Protein AF-A0A924SUG1-F1 (afdb_monomer_lite)

pLDDT: mean 84.37, std 18.01, range [43.69, 98.38]

Secondary structure (DSSP, 8-state):
-----------------------------------EEEEEEETTEEEEEEESS-HHHHHHHHHTSGGGS-TT--HHHHHHHHHHHHH--S--HHHHHHHHHHHHHHHHHHHHHHHHHHHHHHT-HHHHHHHHGGGS-GGGHHHHHHHHHHHHHH-SSTT-HHHHHHHHHHHHTTSS--HHHHHHHHHHHTT-EEEEPP---------------

Foldseek 3Di:
DDDDDDDDDDDDDDDDDDDDDDDDPDPPPPPPLPKDWDWDQAPNFTKIKIFSDDPVQSVLLRCLGQVVQDDDDDLVVLVVSLVSLVPRDDYDPLSVVLSVLVNLVSVLVSQQRVQLVVCVVVVHVVSNLVSNQVQFDPVCSVVLSVVLVVLSVPDPDRSPPVNSVVNVVSSQVGGRDDSNVSSVVSCVVRRMDMDGDDCPPPPPPPDDPDDDD

Structure (mmCIF, N/CA/C/O backbone):
data_AF-A0A924SUG1-F1
#
_entry.id   AF-A0A924SUG1-F1
#
loop_
_atom_site.group_PDB
_atom_site.id
_atom_site.type_symbol
_atom_site.label_atom_id
_atom_site.label_alt_id
_atom_site.label_comp_id
_atom_site.label_asym_id
_atom_site.label_entity_id
_atom_site.label_seq_id
_atom_site.pdbx_PDB_ins_code
_atom_site.Cartn_x
_atom_site.Cartn_y
_atom_site.Cartn_z
_atom_site.occupancy
_atom_site.B_iso_or_equiv
_atom_site.auth_seq_id
_atom_site.auth_comp_id
_atom_site.auth_asym_id
_atom_site.auth_atom_id
_atom_site.pdbx_PDB_model_num
ATOM 1 N N . MET A 1 1 ? 26.530 40.084 -12.092 1.00 46.44 1 MET A N 1
ATOM 2 C CA . MET A 1 1 ? 25.590 41.018 -11.437 1.00 46.44 1 MET A CA 1
ATOM 3 C C . MET A 1 1 ? 25.427 40.585 -9.984 1.00 46.44 1 MET A C 1
ATOM 5 O O . MET A 1 1 ? 25.034 39.444 -9.777 1.00 46.44 1 MET A O 1
ATOM 9 N N . PRO A 1 2 ? 25.837 41.412 -9.006 1.00 44.41 2 PRO A N 1
ATOM 10 C CA . PRO A 1 2 ? 25.721 41.139 -7.569 1.00 44.41 2 PRO A CA 1
ATOM 11 C C . PRO A 1 2 ? 24.396 41.781 -7.030 1.00 44.41 2 PRO A C 1
ATOM 13 O O . PRO A 1 2 ? 23.555 42.135 -7.857 1.00 44.41 2 PRO A O 1
ATOM 16 N N . PRO A 1 3 ? 24.109 41.878 -5.710 1.00 65.25 3 PRO A N 1
ATOM 17 C CA . PRO A 1 3 ? 22.958 41.203 -5.095 1.00 65.25 3 PRO A CA 1
ATOM 18 C C . PRO A 1 3 ? 21.950 42.164 -4.412 1.00 65.25 3 PRO A C 1
ATOM 20 O O . PRO A 1 3 ? 22.276 43.299 -4.071 1.00 65.25 3 PRO A O 1
ATOM 23 N N . LEU A 1 4 ? 20.741 41.686 -4.111 1.00 51.41 4 LEU A N 1
ATOM 24 C CA . LEU A 1 4 ? 19.799 42.320 -3.168 1.00 51.41 4 LEU A CA 1
ATOM 25 C C . LEU A 1 4 ? 19.500 41.261 -2.091 1.00 51.41 4 LEU A C 1
ATOM 27 O O . LEU A 1 4 ? 19.016 40.191 -2.436 1.00 51.41 4 LEU A O 1
ATOM 31 N N . LYS A 1 5 ? 20.032 41.313 -0.861 1.00 51.31 5 LYS A N 1
ATOM 32 C CA . LYS A 1 5 ? 19.810 42.231 0.279 1.00 51.31 5 LYS A CA 1
ATOM 33 C C . LYS A 1 5 ? 18.345 42.363 0.717 1.00 51.31 5 LYS A C 1
ATOM 35 O O . LYS A 1 5 ? 17.519 42.814 -0.067 1.00 51.31 5 LYS A O 1
ATOM 40 N N . ASN A 1 6 ? 18.162 42.159 2.032 1.00 43.69 6 ASN A N 1
ATOM 41 C CA . ASN A 1 6 ? 17.104 42.682 2.914 1.00 43.69 6 ASN A CA 1
ATOM 42 C C . ASN A 1 6 ? 15.779 41.882 2.927 1.00 43.69 6 ASN A C 1
ATOM 44 O O . ASN A 1 6 ? 15.385 41.343 1.910 1.00 43.69 6 ASN A O 1
ATOM 48 N N . LEU A 1 7 ? 15.031 41.738 4.028 1.00 47.53 7 LEU A N 1
ATOM 49 C CA . LEU A 1 7 ? 15.028 42.443 5.310 1.00 47.53 7 LEU A CA 1
ATOM 50 C C . LEU A 1 7 ? 14.338 41.574 6.388 1.00 47.53 7 LEU A C 1
ATOM 52 O O . LEU A 1 7 ? 13.390 40.847 6.113 1.00 47.53 7 LEU A O 1
ATOM 56 N N . SER A 1 8 ? 14.823 41.725 7.616 1.00 50.62 8 SER A N 1
ATOM 57 C CA . SER A 1 8 ? 14.229 41.340 8.899 1.00 50.62 8 SER A CA 1
ATOM 58 C C . SER A 1 8 ? 12.810 41.892 9.105 1.00 50.62 8 SER A C 1
ATOM 60 O O . SER A 1 8 ? 12.615 43.070 8.819 1.00 50.62 8 SER A O 1
ATOM 62 N N . VAL A 1 9 ? 11.892 41.119 9.708 1.00 57.19 9 VAL A N 1
ATOM 63 C CA . VAL A 1 9 ? 10.899 41.645 10.671 1.00 57.19 9 VAL A CA 1
ATOM 64 C C . VAL A 1 9 ? 10.608 40.590 11.744 1.00 57.19 9 VAL A C 1
ATOM 66 O O . VAL A 1 9 ? 9.993 39.555 11.501 1.00 57.19 9 VAL A O 1
ATOM 69 N N . ILE A 1 10 ? 11.067 40.911 12.948 1.00 53.97 10 ILE A N 1
ATOM 70 C CA . ILE A 1 10 ? 10.656 40.363 14.239 1.00 53.97 10 ILE A CA 1
ATOM 71 C C . ILE A 1 10 ? 9.277 40.950 14.561 1.00 53.97 10 ILE A C 1
ATOM 73 O O . ILE A 1 10 ? 9.127 42.170 14.515 1.00 53.97 10 ILE A O 1
ATOM 77 N N . LEU A 1 11 ? 8.299 40.128 14.950 1.00 59.84 11 LEU A N 1
ATOM 78 C CA . LEU A 1 11 ? 7.099 40.630 15.621 1.00 59.84 11 LEU A CA 1
ATOM 79 C C . LEU A 1 11 ? 6.802 39.807 16.877 1.00 59.84 11 LEU A C 1
ATOM 81 O O . LEU A 1 11 ? 6.260 38.706 16.826 1.00 59.84 11 LEU A O 1
ATOM 85 N N . CYS A 1 12 ? 7.203 40.387 18.009 1.00 48.28 12 CYS A N 1
ATOM 86 C CA . CYS A 1 12 ? 6.705 40.081 19.342 1.00 48.28 12 CYS A CA 1
ATOM 87 C C . CYS A 1 12 ? 5.195 40.322 19.407 1.00 48.28 12 CYS A C 1
ATOM 89 O O . CYS A 1 12 ? 4.721 41.389 19.014 1.00 48.28 12 CYS A O 1
ATOM 91 N N . THR A 1 13 ? 4.447 39.421 20.039 1.00 62.09 13 THR A N 1
ATOM 92 C CA . THR A 1 13 ? 3.209 39.825 20.716 1.00 62.09 13 THR A CA 1
ATOM 93 C C . THR A 1 13 ? 3.077 39.066 22.030 1.00 62.09 13 THR A C 1
ATOM 95 O O . THR A 1 13 ? 2.978 37.843 22.072 1.00 62.09 13 THR A O 1
ATOM 98 N N . LEU A 1 14 ? 3.188 39.850 23.102 1.00 50.19 14 LEU A N 1
ATOM 99 C CA . LEU A 1 14 ? 3.092 39.492 24.509 1.00 50.19 14 LEU A CA 1
ATOM 100 C C . LEU A 1 14 ? 1.626 39.431 24.964 1.00 50.19 14 LEU A C 1
ATOM 102 O O . LEU A 1 14 ? 0.800 40.212 24.507 1.00 50.19 14 LEU A O 1
ATOM 106 N N . LEU A 1 15 ? 1.408 38.557 25.949 1.00 49.28 15 LEU A N 1
ATOM 107 C CA . LEU A 1 15 ? 0.508 38.648 27.106 1.00 49.28 15 LEU A CA 1
ATOM 108 C C . LEU A 1 15 ? -0.963 39.068 26.923 1.00 49.28 15 LEU A C 1
ATOM 110 O O . LEU A 1 15 ? -1.295 40.230 26.715 1.00 49.28 15 LEU A O 1
ATOM 114 N N . GLY A 1 16 ? -1.833 38.135 27.315 1.00 44.03 16 GLY A N 1
ATOM 115 C CA . GLY A 1 16 ? -3.119 38.423 27.944 1.00 44.03 16 GLY A CA 1
ATOM 116 C C . GLY A 1 16 ? -3.453 37.346 28.977 1.00 44.03 16 GLY A C 1
ATOM 117 O O . GLY A 1 16 ? -3.967 36.292 28.620 1.00 44.03 16 GLY A O 1
ATOM 118 N N . LEU A 1 17 ? -3.128 37.599 30.252 1.00 50.31 17 LEU A N 1
ATOM 119 C CA . LEU A 1 17 ? -3.667 36.854 31.394 1.00 50.31 17 LEU A CA 1
ATOM 120 C C . LEU A 1 17 ? -5.134 37.253 31.603 1.00 50.31 17 LEU A C 1
ATOM 122 O O . LEU A 1 17 ? -5.423 38.431 31.798 1.00 50.31 17 LEU A O 1
ATOM 126 N N . ALA A 1 18 ? -6.025 36.270 31.693 1.00 52.56 18 ALA A N 1
ATOM 127 C CA . ALA A 1 18 ? -7.276 36.402 32.429 1.00 52.56 18 ALA A CA 1
ATOM 128 C C . ALA A 1 18 ? -7.533 35.093 33.185 1.00 52.56 18 ALA A C 1
ATOM 130 O O . ALA A 1 18 ? -7.896 34.070 32.609 1.00 52.56 18 ALA A O 1
ATOM 131 N N . VAL A 1 19 ? -7.276 35.141 34.491 1.00 50.91 19 VAL A N 1
ATOM 132 C CA . VAL A 1 19 ? -7.639 34.113 35.465 1.00 50.91 19 VAL A CA 1
ATOM 133 C C . VAL A 1 19 ? -9.113 34.315 35.809 1.00 50.91 19 VAL A C 1
ATOM 135 O O . VAL A 1 19 ? -9.477 35.357 36.346 1.00 50.91 19 VAL A O 1
ATOM 138 N N . ALA A 1 20 ? -9.950 33.319 35.527 1.00 52.47 20 ALA A N 1
ATOM 139 C CA . ALA A 1 20 ? -11.299 33.219 36.072 1.00 52.47 20 ALA A CA 1
ATOM 140 C C . ALA A 1 20 ? -11.456 31.842 36.724 1.00 52.47 20 ALA A C 1
ATOM 142 O O . ALA A 1 20 ? -11.695 30.829 36.070 1.00 52.47 20 ALA A O 1
ATOM 143 N N . SER A 1 21 ? -11.266 31.822 38.040 1.00 51.78 21 SER A N 1
ATOM 144 C CA . SER A 1 21 ? -11.503 30.672 38.905 1.00 51.78 21 SER A CA 1
ATOM 145 C C . SER A 1 21 ? -13.008 30.510 39.107 1.00 51.78 21 SER A C 1
ATOM 147 O O . SER A 1 21 ? -13.639 31.329 39.769 1.00 51.78 21 SER A O 1
ATOM 149 N N . SER A 1 22 ? -13.600 29.458 38.551 1.00 52.22 22 SER A N 1
ATOM 150 C CA . SER A 1 22 ? -14.954 29.018 38.901 1.00 52.22 22 SER A CA 1
ATOM 151 C C . SER A 1 22 ? -14.891 27.553 39.309 1.00 52.22 22 SER A C 1
ATOM 153 O O . SER A 1 22 ? -14.919 26.650 38.478 1.00 52.22 22 SER A O 1
ATOM 155 N N . GLN A 1 23 ? -14.746 27.334 40.617 1.00 54.12 23 GLN A N 1
ATOM 156 C CA . GLN A 1 23 ? -14.971 26.040 41.251 1.00 54.12 23 GLN A CA 1
ATOM 157 C C . GLN A 1 23 ? -16.475 25.765 41.241 1.00 54.12 23 GLN A C 1
ATOM 159 O O . GLN A 1 23 ? -17.235 26.393 41.973 1.00 54.12 23 GLN A O 1
ATOM 164 N N . SER A 1 24 ? -16.900 24.811 40.420 1.00 49.84 24 SER A N 1
ATOM 165 C CA . SER A 1 24 ? -18.185 24.142 40.585 1.00 49.84 24 SER A CA 1
ATOM 166 C C . SER A 1 24 ? -17.918 22.644 40.643 1.00 49.84 24 SER A C 1
ATOM 168 O O . SER A 1 24 ? -17.767 21.971 39.625 1.00 49.84 24 SER A O 1
ATOM 170 N N . SER A 1 25 ? -17.783 22.139 41.870 1.00 52.38 25 SER A N 1
ATOM 171 C CA . SER A 1 25 ? -17.752 20.709 42.169 1.00 52.38 25 SER A CA 1
ATOM 172 C C . SER A 1 25 ? -19.169 20.158 42.054 1.00 52.38 25 SER A C 1
ATOM 174 O O . SER A 1 25 ? -19.870 19.992 43.049 1.00 52.38 25 SER A O 1
ATOM 176 N N . ALA A 1 26 ? -19.597 19.882 40.826 1.00 49.50 26 ALA A N 1
ATOM 177 C CA . ALA A 1 26 ? -20.675 18.941 40.582 1.00 49.50 26 ALA A CA 1
ATOM 178 C C . ALA A 1 26 ? -20.045 17.550 40.480 1.00 49.50 26 ALA A C 1
ATOM 180 O O . ALA A 1 26 ? -19.230 17.291 39.596 1.00 49.50 26 ALA A O 1
ATOM 181 N N . ALA A 1 27 ? -20.410 16.666 41.406 1.00 52.50 27 ALA A N 1
ATOM 182 C CA . ALA A 1 27 ? -20.116 15.245 41.335 1.00 52.50 27 ALA A CA 1
ATOM 183 C C . ALA A 1 27 ? -20.769 14.660 40.070 1.00 52.50 27 ALA A C 1
ATOM 185 O O . ALA A 1 27 ? -21.912 14.209 40.080 1.00 52.50 27 ALA A O 1
ATOM 186 N N . GLN A 1 28 ? -20.044 14.721 38.954 1.00 45.38 28 GLN A N 1
ATOM 187 C CA . GLN A 1 28 ? -20.370 14.005 37.734 1.00 45.38 28 GLN A CA 1
ATOM 188 C C . GLN A 1 28 ? -20.118 12.526 38.002 1.00 45.38 28 GLN A C 1
ATOM 190 O O . GLN A 1 28 ? -18.972 12.075 38.046 1.00 45.38 28 GLN A O 1
ATOM 195 N N . GLY A 1 29 ? -21.201 11.767 38.178 1.00 49.59 29 GLY A N 1
ATOM 196 C CA . GLY A 1 29 ? -21.174 10.335 37.923 1.00 49.59 29 GLY A CA 1
ATOM 197 C C . GLY A 1 29 ? -20.593 10.148 36.528 1.00 49.59 29 GLY A C 1
ATOM 198 O O . GLY A 1 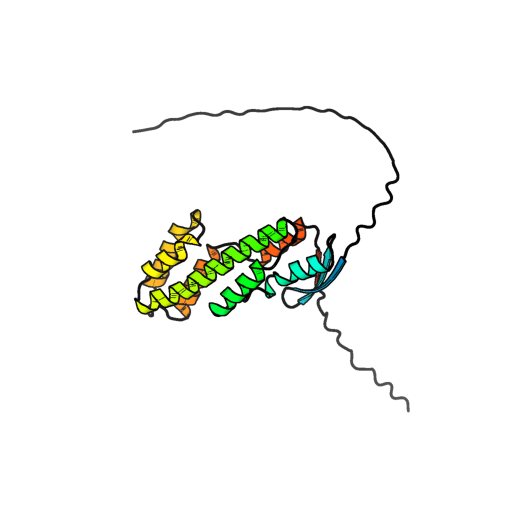29 ? -21.220 10.523 35.539 1.00 49.59 29 GLY A O 1
ATOM 199 N N . LYS A 1 30 ? -19.343 9.683 36.469 1.00 49.62 30 LYS A N 1
ATOM 200 C CA . LYS A 1 30 ? -18.627 9.414 35.227 1.00 49.62 30 LYS A CA 1
ATOM 201 C C . LYS A 1 30 ? -19.530 8.472 34.429 1.00 49.62 30 LYS A C 1
ATOM 203 O O . LYS A 1 30 ? -19.800 7.384 34.939 1.00 49.62 30 LYS A O 1
ATOM 208 N N . PRO A 1 31 ? -20.049 8.862 33.249 1.00 49.81 31 PRO A N 1
ATOM 209 C CA . PRO A 1 31 ? -20.734 7.904 32.407 1.00 49.81 31 PRO A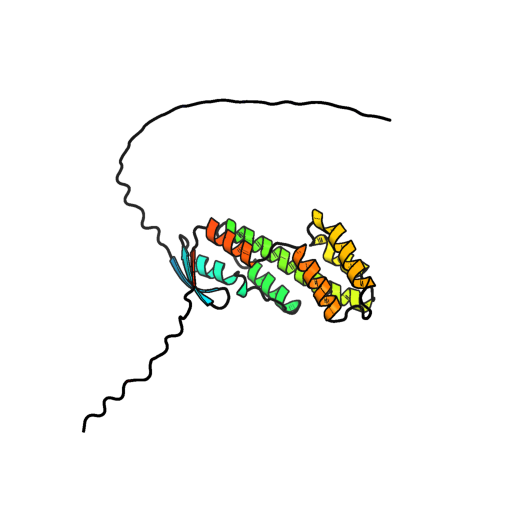 CA 1
ATOM 210 C C . PRO A 1 31 ? -19.718 6.797 32.172 1.00 49.81 31 PRO A C 1
ATOM 212 O O . PRO A 1 31 ? -18.614 7.055 31.684 1.00 49.81 31 PRO A O 1
ATOM 215 N N . THR A 1 32 ? -20.040 5.595 32.638 1.00 54.97 32 THR A N 1
ATOM 216 C CA . THR A 1 32 ? -19.290 4.388 32.332 1.00 54.97 32 THR A CA 1
ATOM 217 C C . THR A 1 32 ? -19.374 4.269 30.819 1.00 54.97 32 THR A C 1
ATOM 219 O O . THR A 1 32 ? -20.374 3.802 30.286 1.00 54.97 32 THR A O 1
ATOM 222 N N . ALA A 1 33 ? -18.403 4.854 30.113 1.00 60.91 33 ALA A N 1
ATOM 223 C CA . ALA A 1 33 ? -18.321 4.759 28.671 1.00 60.91 33 ALA A CA 1
ATOM 224 C C . ALA A 1 33 ? -18.302 3.263 28.382 1.00 60.91 33 ALA A C 1
ATOM 226 O O . ALA A 1 33 ? -17.405 2.568 28.860 1.00 60.91 33 ALA A O 1
ATOM 227 N N . ASN A 1 34 ? -19.347 2.774 27.717 1.00 67.75 34 ASN A N 1
ATOM 228 C CA . ASN A 1 34 ? -19.498 1.370 27.376 1.00 67.75 34 ASN A CA 1
ATOM 229 C C . ASN A 1 34 ? -18.347 1.007 26.434 1.00 67.75 34 ASN A C 1
ATOM 231 O O . ASN A 1 34 ? -18.468 1.151 25.220 1.00 67.75 34 ASN A O 1
ATOM 235 N N . SER A 1 35 ? -17.196 0.621 26.986 1.00 82.25 35 SER A N 1
ATOM 236 C CA . SER A 1 35 ? -16.080 0.175 26.171 1.00 82.25 35 SER A CA 1
ATOM 237 C C . SER A 1 35 ? -16.442 -1.203 25.651 1.00 82.25 35 SER A C 1
ATOM 239 O O . SER A 1 35 ? -16.582 -2.144 26.436 1.00 82.25 35 SER A O 1
ATOM 241 N N . SER A 1 36 ? -16.617 -1.324 24.341 1.00 95.00 36 SER A N 1
ATOM 242 C CA . SER A 1 36 ? -16.724 -2.645 23.738 1.00 95.00 36 SER A CA 1
ATOM 243 C C . SER A 1 36 ? -15.336 -3.260 23.623 1.00 95.00 36 SER A C 1
ATOM 245 O O . SER A 1 36 ? -14.329 -2.553 23.530 1.00 95.00 36 SER A O 1
ATOM 247 N N . GLU A 1 37 ? -15.295 -4.586 23.583 1.00 95.88 37 GLU A N 1
ATOM 248 C CA . GLU A 1 37 ? -14.079 -5.353 23.337 1.00 95.88 37 GLU A CA 1
ATOM 249 C C . GLU A 1 37 ? -14.336 -6.502 22.355 1.00 95.88 37 GLU A C 1
ATOM 251 O O . GLU A 1 37 ? -15.426 -7.094 22.316 1.00 95.88 37 GLU A O 1
ATOM 256 N N . ILE A 1 38 ? -13.315 -6.830 21.562 1.00 96.62 38 ILE A N 1
ATOM 257 C CA . ILE A 1 38 ? -13.259 -8.025 20.717 1.00 96.62 38 ILE A CA 1
ATOM 258 C C . ILE A 1 38 ? -11.883 -8.684 20.804 1.00 96.62 38 ILE A C 1
ATOM 260 O O . ILE A 1 38 ? -10.866 -8.016 20.973 1.00 96.62 38 ILE A O 1
ATOM 264 N N . LYS A 1 39 ? -11.855 -10.008 20.642 1.00 95.94 39 LYS A N 1
ATOM 265 C CA . LYS A 1 39 ? -10.619 -10.768 20.428 1.00 95.94 39 LYS A CA 1
ATOM 266 C C . LYS A 1 39 ? -10.377 -10.888 18.932 1.00 95.94 39 LYS A C 1
ATOM 268 O O . LYS A 1 39 ? -11.279 -11.297 18.201 1.00 95.94 39 LYS A O 1
ATOM 273 N N . VAL A 1 40 ? -9.182 -10.529 18.496 1.00 95.12 40 VAL A N 1
ATOM 274 C CA . VAL A 1 40 ? -8.773 -10.499 17.092 1.00 95.12 40 VAL A CA 1
ATOM 275 C C . VAL A 1 40 ? -7.348 -11.019 16.958 1.00 95.12 40 VAL A C 1
ATOM 277 O O . VAL A 1 40 ? -6.651 -11.218 17.949 1.00 95.12 40 VAL A O 1
ATOM 280 N N . THR A 1 41 ? -6.911 -11.235 15.726 1.00 93.94 41 THR A N 1
ATOM 281 C CA . THR A 1 41 ? -5.493 -11.412 15.417 1.00 93.94 41 THR A CA 1
ATOM 282 C C . THR A 1 41 ? -5.034 -10.150 14.713 1.00 93.94 41 THR A C 1
ATOM 284 O O . THR A 1 41 ? -5.613 -9.839 13.676 1.00 93.94 41 THR A O 1
ATOM 287 N N . LEU A 1 42 ? -4.056 -9.440 15.272 1.00 93.38 42 LEU A N 1
ATOM 288 C CA . LEU A 1 42 ? -3.392 -8.281 14.667 1.00 93.38 42 LEU A CA 1
ATOM 289 C C . LEU A 1 42 ? -1.895 -8.590 14.624 1.00 93.38 42 LEU A C 1
ATOM 291 O O . LEU A 1 42 ? -1.370 -9.138 15.589 1.00 93.38 42 LEU A O 1
ATOM 295 N N . PHE A 1 43 ? -1.215 -8.264 13.523 1.00 90.69 43 PHE A N 1
ATOM 296 C CA . PHE A 1 43 ? 0.240 -8.476 13.395 1.00 90.69 43 PHE A CA 1
ATOM 297 C C . PHE A 1 43 ? 0.680 -9.917 13.695 1.00 90.69 43 PHE A C 1
ATOM 299 O O . PHE A 1 43 ? 1.668 -10.147 14.380 1.00 90.69 43 PHE A O 1
ATOM 306 N N . GLU A 1 44 ? -0.105 -10.890 13.219 1.00 90.81 44 GLU A N 1
ATOM 307 C CA . GLU A 1 44 ? 0.132 -12.329 13.438 1.00 90.81 44 GLU A CA 1
ATOM 308 C C . GLU A 1 44 ? 0.066 -12.771 14.912 1.00 90.81 44 GLU A C 1
ATOM 310 O O . GLU A 1 44 ? 0.420 -13.900 15.247 1.00 90.81 44 GLU A O 1
ATOM 315 N N . GLN A 1 45 ? -0.462 -11.919 15.794 1.00 92.38 45 GLN A N 1
ATOM 316 C CA . GLN A 1 45 ? -0.566 -12.175 17.225 1.00 92.38 45 GLN A CA 1
ATOM 317 C C . GLN A 1 45 ? -2.017 -12.089 17.710 1.00 92.38 45 GLN A C 1
ATOM 319 O O . GLN A 1 45 ? -2.809 -11.298 17.189 1.00 92.38 45 GLN A O 1
ATOM 324 N N . PRO A 1 46 ? -2.414 -12.901 18.704 1.00 93.56 46 PRO A N 1
ATOM 325 C CA . PRO A 1 46 ? -3.712 -12.759 19.346 1.00 93.56 46 PRO A CA 1
ATOM 326 C C . PRO A 1 46 ? -3.743 -11.465 20.167 1.00 93.56 46 PRO A C 1
ATOM 328 O O . PRO A 1 46 ? -2.925 -11.259 21.063 1.00 93.56 46 PRO A O 1
ATOM 331 N N . CYS A 1 47 ? -4.714 -10.599 19.889 1.00 95.31 47 CYS A N 1
ATOM 332 C CA . CYS A 1 47 ? -4.852 -9.307 20.547 1.00 95.31 47 CYS A CA 1
ATOM 333 C C . CYS A 1 47 ? -6.292 -9.057 21.008 1.00 95.31 47 CYS A C 1
ATOM 335 O O . CYS A 1 47 ? -7.267 -9.516 20.405 1.00 95.31 47 CYS A O 1
ATOM 337 N N . LEU A 1 48 ? -6.430 -8.299 22.090 1.00 96.12 48 LEU A N 1
ATOM 338 C CA . LEU A 1 48 ? -7.689 -7.706 22.525 1.00 96.12 48 LEU A CA 1
ATOM 339 C C . LEU A 1 48 ? -7.775 -6.299 21.935 1.00 96.12 48 LEU A C 1
ATOM 341 O O . LEU A 1 48 ? -6.865 -5.516 22.173 1.00 96.12 48 LEU A O 1
ATOM 345 N N . LEU A 1 49 ? -8.833 -5.980 21.188 1.00 96.62 49 LEU A N 1
ATOM 346 C CA . LEU A 1 49 ? -9.111 -4.640 20.660 1.00 96.62 49 LEU A CA 1
ATOM 347 C C . LEU A 1 49 ? -10.300 -4.046 21.424 1.00 96.62 49 LEU A C 1
ATOM 349 O O . LEU A 1 49 ? -11.363 -4.668 21.476 1.00 96.62 49 LEU A O 1
ATOM 353 N N . SER A 1 50 ? -10.137 -2.861 22.008 1.00 96.94 50 SER A N 1
ATOM 354 C CA . SER A 1 50 ? -11.154 -2.207 22.839 1.00 96.94 50 SER A CA 1
ATOM 355 C C . SER A 1 50 ? -11.187 -0.691 22.642 1.00 96.94 50 SER A C 1
ATOM 357 O O . SER A 1 50 ? -10.209 -0.080 22.213 1.00 96.94 50 SER A O 1
ATOM 359 N N . GLY A 1 51 ? -12.329 -0.060 22.925 1.00 96.00 51 GLY A N 1
ATOM 360 C CA . GLY A 1 51 ? -12.475 1.392 22.783 1.00 96.00 51 GLY A CA 1
ATOM 361 C C . GLY A 1 51 ? -13.911 1.897 22.956 1.00 96.00 51 GLY A C 1
ATOM 362 O O . GLY A 1 51 ? -14.817 1.103 23.216 1.00 96.00 51 GLY A O 1
ATOM 363 N N . PRO A 1 52 ? -14.143 3.213 22.799 1.00 96.00 52 PRO A N 1
ATOM 364 C CA . PRO A 1 52 ? -15.435 3.870 23.016 1.00 96.00 52 PRO A CA 1
ATOM 365 C C . PRO A 1 52 ? -16.379 3.742 21.806 1.00 96.00 52 PRO A C 1
ATOM 367 O O . PRO A 1 52 ? -17.111 4.673 21.479 1.00 96.00 52 PRO A O 1
ATOM 370 N N . VAL A 1 53 ? -16.322 2.617 21.096 1.00 95.25 53 VAL A N 1
ATOM 371 C CA . VAL A 1 53 ? -17.149 2.328 19.919 1.00 95.25 53 VAL A CA 1
ATOM 372 C C . VAL A 1 53 ? -17.768 0.945 20.065 1.00 95.25 53 VAL A C 1
ATOM 374 O O . VAL A 1 53 ? -17.256 0.110 20.810 1.00 95.25 53 VAL A O 1
ATOM 377 N N . ASP A 1 54 ? -18.858 0.688 19.351 1.00 96.19 54 ASP A N 1
ATOM 378 C CA . ASP A 1 54 ? -19.554 -0.592 19.439 1.00 96.19 54 ASP A CA 1
ATOM 379 C C . ASP A 1 54 ? -18.732 -1.749 18.857 1.00 96.19 54 ASP A C 1
ATOM 381 O O . ASP A 1 54 ? -17.880 -1.584 17.977 1.00 96.19 54 ASP A O 1
ATOM 385 N N . ARG A 1 55 ? -19.053 -2.969 19.297 1.00 96.31 55 ARG A N 1
ATOM 386 C CA . ARG A 1 55 ? -18.425 -4.215 18.827 1.00 96.31 55 ARG A CA 1
ATOM 387 C C . ARG A 1 55 ? -18.443 -4.365 17.297 1.00 96.31 55 ARG A C 1
ATOM 389 O O . ARG A 1 55 ? -17.494 -4.900 16.721 1.00 96.31 55 ARG A O 1
ATOM 396 N N . SER A 1 56 ? -19.503 -3.893 16.637 1.00 96.88 56 SER A N 1
ATOM 397 C CA . SER A 1 56 ? -19.625 -3.886 15.172 1.00 96.88 56 SER A CA 1
ATOM 398 C C . SER A 1 56 ? -18.575 -2.988 14.514 1.00 96.88 56 SER A C 1
ATOM 400 O O . SER A 1 56 ? -17.937 -3.414 13.555 1.00 96.88 56 SER A O 1
ATOM 402 N N . ILE A 1 57 ? -18.331 -1.797 15.070 1.00 97.06 57 ILE A N 1
ATOM 403 C CA . ILE A 1 57 ? -17.302 -0.862 14.601 1.00 97.06 57 ILE A CA 1
ATOM 404 C C . ILE A 1 57 ? -15.914 -1.449 14.850 1.00 97.06 57 ILE A C 1
ATOM 406 O O . ILE A 1 57 ? -15.109 -1.467 13.927 1.00 97.06 57 ILE A O 1
ATOM 410 N N . LEU A 1 58 ? -15.638 -2.009 16.036 1.00 97.12 58 LEU A N 1
ATOM 411 C CA . LEU A 1 58 ? -14.357 -2.684 16.303 1.00 97.12 58 LEU A CA 1
ATOM 412 C C . LEU A 1 58 ? -14.084 -3.811 15.295 1.00 97.12 58 LEU A C 1
ATOM 414 O O . LEU A 1 58 ? -12.965 -3.954 14.805 1.00 97.12 58 LEU A O 1
ATOM 418 N N . THR A 1 59 ? -15.118 -4.575 14.936 1.00 96.81 59 THR A N 1
ATOM 419 C CA . THR A 1 59 ? -15.019 -5.636 13.923 1.00 96.81 59 THR A CA 1
ATOM 420 C C . THR A 1 59 ? -14.748 -5.055 12.532 1.00 96.81 59 THR A C 1
ATOM 422 O O . THR A 1 59 ? -13.923 -5.584 11.791 1.00 96.81 59 THR A O 1
ATOM 425 N N . ALA A 1 60 ? -15.394 -3.940 12.179 1.00 96.81 60 ALA A N 1
ATOM 426 C CA . ALA A 1 60 ? -15.145 -3.235 10.922 1.00 96.81 60 ALA A CA 1
ATOM 427 C C . ALA A 1 60 ? -13.708 -2.684 10.847 1.00 96.81 60 ALA A C 1
ATOM 429 O O . ALA A 1 60 ? -13.063 -2.813 9.810 1.00 96.81 60 ALA A O 1
ATOM 430 N N . ILE A 1 61 ? -13.175 -2.148 11.947 1.00 96.62 61 ILE A N 1
ATOM 431 C CA . ILE A 1 61 ? -11.780 -1.693 12.050 1.00 96.62 61 ILE A CA 1
ATOM 432 C C . ILE A 1 61 ? -10.816 -2.867 11.861 1.00 96.62 61 ILE A C 1
ATOM 434 O O . ILE A 1 61 ? -9.861 -2.759 11.097 1.00 96.62 61 ILE A O 1
ATOM 438 N N . HIS A 1 62 ? -11.093 -4.013 12.490 1.00 95.94 62 HIS A N 1
ATOM 439 C CA . HIS A 1 62 ? -10.304 -5.230 12.282 1.00 95.94 62 HIS A CA 1
ATOM 440 C C . HIS A 1 62 ? -10.386 -5.762 10.847 1.00 95.94 62 HIS A C 1
ATOM 442 O O . HIS A 1 62 ? -9.432 -6.337 10.347 1.00 95.94 62 HIS A O 1
ATOM 448 N N . SER A 1 63 ? -11.492 -5.559 10.134 1.00 94.75 63 SER A N 1
ATOM 449 C CA . SER A 1 63 ? -11.600 -6.029 8.745 1.00 94.75 63 SER A CA 1
ATOM 450 C C . SER A 1 63 ? -10.676 -5.294 7.763 1.00 94.75 63 SER A C 1
ATOM 452 O O . SER A 1 63 ? -10.452 -5.788 6.658 1.00 94.75 63 SER A O 1
ATOM 454 N N . ILE A 1 64 ? -10.137 -4.137 8.163 1.00 94.94 64 ILE A N 1
ATOM 455 C CA . ILE A 1 64 ? -9.261 -3.291 7.342 1.00 94.94 64 ILE A CA 1
ATOM 456 C C . ILE A 1 64 ? -7.848 -3.162 7.917 1.00 94.94 64 ILE A C 1
ATOM 458 O O . ILE A 1 64 ? -7.090 -2.309 7.464 1.00 94.94 64 ILE A O 1
ATOM 462 N N . SER A 1 65 ? -7.499 -3.962 8.922 1.00 93.94 65 SER A N 1
ATOM 463 C CA . SER A 1 65 ? -6.176 -3.947 9.540 1.00 93.94 65 SER A CA 1
ATOM 464 C C . SER A 1 65 ? -5.071 -4.400 8.569 1.00 93.94 65 SER A C 1
ATOM 466 O O . SER A 1 65 ? -5.350 -5.079 7.572 1.00 93.94 65 SER A O 1
ATOM 468 N N . PRO A 1 66 ? -3.800 -4.049 8.850 1.00 90.38 66 PRO A N 1
ATOM 469 C CA . PRO A 1 66 ? -2.655 -4.353 7.996 1.00 90.38 66 PRO A CA 1
ATOM 470 C C . PRO A 1 66 ? -2.555 -5.808 7.534 1.00 90.38 66 PRO A C 1
ATOM 472 O O . PRO A 1 66 ? -2.295 -6.060 6.363 1.00 90.38 66 PRO A O 1
ATOM 475 N N . GLU A 1 67 ? -2.837 -6.773 8.404 1.00 87.38 67 GLU A N 1
ATOM 476 C CA . GLU A 1 67 ? -2.757 -8.200 8.078 1.00 87.38 67 GLU A CA 1
ATOM 477 C C . GLU A 1 67 ? -3.900 -8.700 7.180 1.00 87.38 67 GLU A C 1
ATOM 479 O O . GLU A 1 67 ? -3.806 -9.772 6.583 1.00 87.38 67 GLU A O 1
ATOM 484 N N . LYS A 1 68 ? -4.997 -7.941 7.064 1.00 86.00 68 LYS A N 1
ATOM 485 C CA . LYS A 1 68 ? -6.073 -8.218 6.097 1.00 86.00 68 LYS A CA 1
ATOM 486 C C . LYS A 1 68 ? -5.754 -7.676 4.713 1.00 86.00 68 LYS A C 1
ATOM 488 O O . LYS A 1 68 ? -6.429 -8.037 3.748 1.00 86.00 68 LYS A O 1
ATOM 493 N N . ILE A 1 69 ? -4.728 -6.836 4.604 1.00 79.06 69 ILE A N 1
ATOM 494 C CA . ILE A 1 69 ? -4.254 -6.288 3.342 1.00 79.06 69 ILE A CA 1
ATOM 495 C C . ILE A 1 69 ? -3.281 -7.304 2.760 1.00 79.06 69 ILE A C 1
ATOM 497 O O . ILE A 1 69 ? -2.218 -7.545 3.329 1.00 79.06 69 ILE A O 1
ATOM 501 N N . PRO A 1 70 ? -3.612 -7.916 1.622 1.00 69.75 70 PRO A N 1
ATOM 502 C CA . PRO A 1 70 ? -2.765 -8.948 1.072 1.00 69.75 70 PRO A CA 1
ATOM 503 C C . PRO A 1 70 ? -1.421 -8.371 0.608 1.00 69.75 70 PRO A C 1
ATOM 505 O O . PRO A 1 70 ? -1.340 -7.630 -0.374 1.00 69.75 70 PRO A O 1
ATOM 508 N N . VAL A 1 71 ? -0.351 -8.743 1.308 1.00 67.00 71 VAL A N 1
ATOM 509 C CA . VAL A 1 71 ? 1.030 -8.479 0.905 1.00 67.00 71 VAL A CA 1
ATOM 510 C C . VAL A 1 71 ? 1.379 -9.522 -0.165 1.00 67.00 71 VAL A C 1
ATOM 512 O O . VAL A 1 71 ? 1.338 -10.714 0.112 1.00 67.00 71 VAL A O 1
ATOM 515 N N . LEU A 1 72 ? 1.688 -9.090 -1.396 1.00 59.38 72 LEU A N 1
ATOM 516 C CA . LEU A 1 72 ? 2.140 -9.953 -2.514 1.00 59.38 72 LEU A CA 1
ATOM 517 C C . LEU A 1 72 ? 1.069 -10.845 -3.168 1.00 59.38 72 LEU A C 1
ATOM 519 O O . LEU A 1 72 ? 1.281 -12.033 -3.399 1.00 59.38 72 LEU A O 1
ATOM 523 N N . GLN A 1 73 ? -0.073 -10.268 -3.522 1.00 69.06 73 GLN A N 1
ATOM 524 C CA . GLN A 1 73 ? -1.143 -10.997 -4.200 1.00 69.06 73 GLN A CA 1
ATOM 525 C C . GLN A 1 73 ? -1.335 -10.570 -5.657 1.00 69.06 73 GLN A C 1
ATOM 527 O O . GLN A 1 73 ? -0.826 -9.530 -6.070 1.00 69.06 73 GLN A O 1
ATOM 532 N N . SER A 1 74 ? -2.029 -11.397 -6.443 1.00 85.25 74 SER A N 1
ATOM 533 C CA . SER A 1 74 ? -2.319 -11.118 -7.854 1.00 85.25 74 SER A CA 1
ATOM 534 C C . SER A 1 74 ? -3.171 -9.845 -8.022 1.00 85.25 74 SER A C 1
ATOM 536 O O . SER A 1 74 ? -3.830 -9.413 -7.064 1.00 85.25 74 SER A O 1
ATOM 538 N N . PRO A 1 75 ? -3.236 -9.247 -9.227 1.00 87.06 75 PRO A N 1
ATOM 539 C CA . PRO A 1 75 ? -4.060 -8.061 -9.464 1.00 87.06 75 PRO A CA 1
ATOM 540 C C . PRO A 1 75 ? -5.530 -8.273 -9.077 1.00 87.06 75 PRO A C 1
ATOM 542 O O . PRO A 1 75 ? -6.190 -7.368 -8.569 1.00 87.06 75 PRO A O 1
ATOM 545 N N . GLU A 1 76 ? -6.056 -9.481 -9.282 1.00 90.31 76 GLU A N 1
ATOM 546 C CA . GLU A 1 76 ? -7.435 -9.870 -8.965 1.00 90.31 76 GLU A CA 1
ATOM 547 C C . GLU A 1 76 ? -7.693 -9.862 -7.460 1.00 90.31 76 GLU A C 1
ATOM 549 O O . GLU A 1 76 ? -8.739 -9.409 -6.994 1.00 90.31 76 GLU A O 1
ATOM 554 N N . GLN A 1 77 ? -6.724 -10.343 -6.690 1.00 90.25 77 GLN A N 1
ATOM 555 C CA . GLN A 1 77 ? -6.787 -10.365 -5.240 1.00 90.25 77 GLN A CA 1
ATOM 556 C C . GLN A 1 77 ? -6.721 -8.951 -4.645 1.00 90.25 77 GLN A C 1
ATOM 558 O O . GLN A 1 77 ? -7.513 -8.626 -3.758 1.00 90.25 77 GLN A O 1
ATOM 563 N N . LEU A 1 78 ? -5.854 -8.081 -5.177 1.00 90.88 78 LEU A N 1
ATOM 564 C CA . LEU A 1 78 ? -5.817 -6.664 -4.799 1.00 90.88 78 LEU A CA 1
ATOM 565 C C . LEU A 1 78 ? -7.134 -5.953 -5.137 1.00 90.88 78 LEU A C 1
ATOM 567 O O . LEU A 1 78 ? -7.655 -5.203 -4.313 1.00 90.88 78 LEU A O 1
ATOM 571 N N . LYS A 1 79 ? -7.715 -6.224 -6.314 1.00 92.31 79 LYS A N 1
ATOM 572 C CA . LYS A 1 79 ? -9.033 -5.697 -6.709 1.00 92.31 79 LYS A CA 1
ATOM 573 C C . LYS A 1 79 ? -10.128 -6.162 -5.750 1.00 92.31 79 LYS A C 1
ATOM 575 O O . LYS A 1 79 ? -10.925 -5.346 -5.299 1.00 92.31 79 LYS A O 1
ATOM 580 N N . LYS A 1 80 ? -10.136 -7.444 -5.372 1.00 91.75 80 LYS A N 1
ATOM 581 C CA . LYS A 1 80 ? -11.086 -7.982 -4.388 1.00 91.75 80 LYS A CA 1
ATOM 582 C C . LYS A 1 80 ? -10.938 -7.302 -3.023 1.00 91.75 80 LYS A C 1
ATOM 584 O O . LYS A 1 80 ? -11.945 -6.912 -2.439 1.00 91.75 80 LYS A O 1
ATOM 589 N N . ALA A 1 81 ? -9.708 -7.128 -2.537 1.00 90.75 81 ALA A N 1
ATOM 590 C CA . ALA A 1 81 ? -9.443 -6.431 -1.280 1.00 90.75 81 ALA A CA 1
ATOM 591 C C . ALA A 1 81 ? -9.910 -4.965 -1.326 1.00 90.75 81 ALA A C 1
ATOM 593 O O . ALA A 1 81 ? -10.521 -4.485 -0.372 1.00 90.75 81 ALA A O 1
ATOM 594 N N . LEU A 1 82 ? -9.705 -4.278 -2.456 1.00 93.19 82 LEU A N 1
ATOM 595 C CA . LEU A 1 82 ? -10.181 -2.911 -2.669 1.00 93.19 82 LEU A CA 1
ATOM 596 C C . LEU A 1 82 ? -11.715 -2.816 -2.633 1.00 93.19 82 LEU A C 1
ATOM 598 O O . LEU A 1 82 ? -12.248 -1.883 -2.033 1.00 93.19 82 LEU A O 1
ATOM 602 N N . GLU A 1 83 ? -12.430 -3.775 -3.225 1.00 93.38 83 GLU A N 1
ATOM 603 C CA . GLU A 1 83 ? -13.897 -3.831 -3.146 1.00 93.38 83 GLU A CA 1
ATOM 604 C C . GLU A 1 83 ? -14.388 -4.074 -1.715 1.00 93.38 83 GLU A C 1
ATOM 606 O O . GLU A 1 83 ? -15.298 -3.386 -1.249 1.00 93.38 83 GLU A O 1
ATOM 611 N N . THR A 1 84 ? -13.745 -4.979 -0.969 1.00 91.38 84 THR A N 1
ATOM 612 C CA . THR A 1 84 ? -14.039 -5.164 0.461 1.00 91.38 84 THR A CA 1
ATOM 613 C C . THR A 1 84 ? -13.838 -3.861 1.233 1.00 91.38 84 THR A C 1
ATOM 615 O O . THR A 1 84 ? -14.729 -3.440 1.967 1.00 91.38 84 THR A O 1
ATOM 618 N N . LEU A 1 85 ? -12.719 -3.171 1.005 1.00 93.81 85 LEU A N 1
ATOM 619 C CA . LEU A 1 85 ? -12.387 -1.906 1.658 1.00 93.81 85 LEU A CA 1
ATOM 620 C C . LEU A 1 85 ? -13.388 -0.785 1.334 1.00 93.81 85 LEU A C 1
ATOM 622 O O . LEU A 1 85 ? -13.681 0.058 2.180 1.00 93.81 85 LEU A O 1
ATOM 626 N N . ARG A 1 86 ? -13.937 -0.761 0.113 1.00 95.38 86 ARG A N 1
ATOM 627 C CA . ARG A 1 86 ? -14.993 0.180 -0.302 1.00 95.38 86 ARG A CA 1
ATOM 628 C C . ARG A 1 86 ? -16.314 -0.061 0.426 1.00 95.38 86 ARG A C 1
ATOM 630 O O . ARG A 1 86 ? -17.029 0.905 0.680 1.00 95.38 86 ARG A O 1
ATOM 637 N N . GLY A 1 87 ? -16.610 -1.309 0.784 1.00 95.06 87 GLY A N 1
ATOM 638 C CA . GLY A 1 87 ? -17.823 -1.682 1.513 1.00 95.06 87 GLY A CA 1
ATOM 639 C C . GLY A 1 87 ? -17.830 -1.288 2.993 1.00 95.06 87 GLY A C 1
ATOM 640 O O . GLY A 1 87 ? -18.902 -1.220 3.590 1.00 95.06 87 GLY A O 1
ATOM 641 N N . VAL A 1 88 ? -16.668 -1.004 3.594 1.00 95.81 88 VAL A N 1
ATOM 642 C CA . VAL A 1 88 ? -16.573 -0.665 5.023 1.00 95.81 88 VAL A CA 1
ATOM 643 C C . VAL A 1 88 ? -16.990 0.788 5.273 1.00 95.81 88 VAL A C 1
ATOM 645 O O . VAL A 1 88 ? -16.416 1.730 4.714 1.00 95.81 88 VAL A O 1
ATOM 648 N N . GLN A 1 89 ? -17.983 0.975 6.144 1.00 95.56 89 GLN A N 1
ATOM 649 C CA . GLN A 1 89 ? -18.590 2.267 6.485 1.00 95.56 89 GLN A CA 1
ATOM 650 C C . GLN A 1 89 ? -18.775 2.409 8.004 1.00 95.56 89 GLN A C 1
ATOM 652 O O . GLN A 1 89 ? -18.638 1.435 8.741 1.00 95.56 89 GLN A O 1
ATOM 657 N N . GLY A 1 90 ? -19.091 3.623 8.469 1.00 95.75 90 GLY A N 1
ATOM 658 C CA . GLY A 1 90 ? -19.366 3.896 9.888 1.00 95.75 90 GLY A CA 1
ATOM 659 C C . GLY A 1 90 ? -18.125 3.898 10.787 1.00 95.75 90 GLY A C 1
ATOM 660 O O . GLY A 1 90 ? -18.237 3.669 11.989 1.00 95.75 90 GLY A O 1
ATOM 661 N N . LEU A 1 91 ? -16.942 4.121 10.211 1.00 97.50 91 LEU A N 1
ATOM 662 C CA . LEU A 1 91 ? -15.682 4.167 10.949 1.00 97.50 91 LEU A CA 1
ATOM 663 C C . LEU A 1 91 ? -15.482 5.529 11.636 1.00 97.50 91 LEU A C 1
ATOM 665 O O . LEU A 1 91 ? -15.940 6.550 11.115 1.00 97.50 91 LEU A O 1
ATOM 669 N N . PRO A 1 92 ? -14.739 5.583 12.757 1.00 97.88 92 PRO A N 1
ATOM 670 C CA . PRO A 1 92 ? -14.244 6.843 13.302 1.00 97.88 92 PRO A CA 1
ATOM 671 C C . PRO A 1 92 ? -13.419 7.605 12.259 1.00 97.88 92 PRO A C 1
ATOM 673 O O . PRO A 1 92 ? -12.694 6.989 11.481 1.00 97.88 92 PRO A O 1
ATOM 676 N N . ALA A 1 93 ? -13.473 8.939 12.275 1.00 97.88 93 ALA A N 1
ATOM 677 C CA . ALA A 1 93 ? -12.883 9.781 11.228 1.00 97.88 93 ALA A CA 1
ATOM 678 C C . ALA A 1 93 ? -11.398 9.483 10.937 1.00 97.88 93 ALA A C 1
ATOM 680 O O . ALA A 1 93 ? -11.003 9.409 9.777 1.00 97.88 93 ALA A O 1
ATOM 681 N N . ALA A 1 94 ? -10.580 9.255 11.972 1.00 97.88 94 ALA A N 1
ATOM 682 C CA . ALA A 1 94 ? -9.165 8.924 11.789 1.00 97.88 94 ALA A CA 1
ATOM 683 C C . ALA A 1 94 ? -8.963 7.552 11.120 1.00 97.88 94 ALA A C 1
ATOM 685 O O . ALA A 1 94 ? -8.076 7.392 10.282 1.00 97.88 94 ALA A O 1
ATOM 686 N N . VAL A 1 95 ? -9.811 6.571 11.442 1.00 97.56 95 VAL A N 1
ATOM 687 C CA . VAL A 1 95 ? -9.776 5.250 10.801 1.00 97.56 95 VAL A CA 1
ATOM 688 C C . VAL A 1 95 ? -10.346 5.304 9.381 1.00 97.56 95 VAL A C 1
ATOM 690 O O . VAL A 1 95 ? -9.859 4.611 8.490 1.00 97.56 95 VAL A O 1
ATOM 693 N N . ASP A 1 96 ? -11.334 6.161 9.133 1.00 97.56 96 ASP A N 1
ATOM 694 C CA . ASP A 1 96 ? -11.850 6.404 7.788 1.00 97.56 96 ASP A CA 1
ATOM 695 C C . ASP A 1 96 ? -10.780 7.042 6.883 1.00 97.56 96 ASP A C 1
ATOM 697 O O . ASP A 1 96 ? -10.576 6.601 5.754 1.00 97.56 96 ASP A O 1
ATOM 701 N N . GLN A 1 97 ? -9.996 7.989 7.407 1.00 97.12 97 GLN A N 1
ATOM 702 C CA . GLN A 1 97 ? -8.840 8.542 6.697 1.00 97.12 97 GLN A CA 1
ATOM 703 C C . GLN A 1 97 ? -7.784 7.469 6.388 1.00 97.12 97 GLN A C 1
ATOM 705 O O . GLN A 1 97 ? -7.283 7.404 5.262 1.00 97.12 97 GLN A O 1
ATOM 710 N N . TYR A 1 98 ? -7.479 6.597 7.353 1.00 96.69 98 TYR A N 1
ATOM 711 C CA . TYR A 1 98 ? -6.608 5.443 7.130 1.00 96.69 98 TYR A CA 1
ATOM 712 C C . TYR A 1 98 ? -7.130 4.539 6.001 1.00 96.69 98 TYR A C 1
ATOM 714 O O . TYR A 1 98 ? -6.378 4.183 5.091 1.00 96.69 98 TYR A O 1
ATOM 722 N N . LYS A 1 99 ? -8.433 4.228 6.000 1.00 96.12 99 LYS A N 1
ATOM 723 C CA . LYS A 1 99 ? -9.092 3.464 4.932 1.00 96.12 99 LYS A CA 1
ATOM 724 C C . LYS A 1 99 ? -8.884 4.121 3.563 1.00 96.12 99 LYS A C 1
ATOM 726 O O . LYS A 1 99 ? -8.586 3.425 2.594 1.00 96.12 99 LYS A O 1
ATOM 731 N N . GLU A 1 100 ? -8.991 5.445 3.459 1.00 96.38 100 GLU A N 1
ATOM 732 C CA . GLU A 1 100 ? -8.742 6.168 2.203 1.00 96.38 100 GLU A CA 1
ATOM 733 C C . GLU A 1 100 ? -7.269 6.123 1.761 1.00 96.38 100 GLU A C 1
ATOM 735 O O . GLU A 1 100 ? -6.987 5.933 0.573 1.00 96.38 100 GLU A O 1
ATOM 740 N N . HIS A 1 101 ? -6.313 6.236 2.690 1.00 94.81 101 HIS A N 1
ATOM 741 C CA . HIS A 1 101 ? -4.887 6.042 2.386 1.00 94.81 101 HIS A CA 1
ATOM 742 C C . HIS A 1 101 ? -4.624 4.627 1.865 1.00 94.81 101 HIS A C 1
ATOM 744 O O . HIS A 1 101 ? -3.930 4.438 0.860 1.00 94.81 101 HIS A O 1
ATOM 750 N N . LEU A 1 102 ? -5.251 3.633 2.489 1.00 94.38 102 LEU A N 1
ATOM 751 C CA . LEU A 1 102 ? -5.134 2.246 2.086 1.00 94.38 102 LEU A CA 1
ATOM 752 C C . LEU A 1 102 ? -5.737 1.982 0.697 1.00 94.38 102 LEU A C 1
ATOM 754 O O . LEU A 1 102 ? -5.096 1.327 -0.127 1.00 94.38 102 LEU A O 1
ATOM 758 N N . LYS A 1 103 ? -6.908 2.549 0.375 1.00 95.12 103 LYS A N 1
ATOM 759 C CA . LYS A 1 103 ? -7.496 2.473 -0.978 1.00 95.12 103 LYS A CA 1
ATOM 760 C C . LYS A 1 103 ? -6.527 2.994 -2.035 1.00 95.12 103 LYS A C 1
ATOM 762 O O . LYS A 1 103 ? -6.277 2.317 -3.032 1.00 95.12 103 LYS A O 1
ATOM 767 N N . LYS A 1 104 ? -5.946 4.175 -1.800 1.00 95.12 104 LYS A N 1
ATOM 768 C CA . LYS A 1 104 ? -4.957 4.783 -2.703 1.00 95.12 104 LYS A CA 1
ATOM 769 C C . LYS A 1 104 ? -3.727 3.890 -2.872 1.00 95.12 104 LYS A C 1
ATOM 771 O O . LYS A 1 104 ? -3.259 3.717 -3.995 1.00 95.12 104 LYS A O 1
ATOM 776 N N . ARG A 1 105 ? -3.235 3.280 -1.788 1.00 93.62 105 ARG A N 1
ATOM 777 C CA . ARG A 1 105 ? -2.116 2.328 -1.843 1.00 93.62 105 ARG A CA 1
ATOM 778 C C . ARG A 1 105 ? -2.463 1.085 -2.664 1.00 93.62 105 ARG A C 1
ATOM 780 O O . ARG A 1 105 ? -1.674 0.692 -3.514 1.00 93.62 105 ARG A O 1
ATOM 787 N N . MET A 1 106 ? -3.639 0.489 -2.463 1.00 92.56 106 MET A N 1
ATOM 788 C CA . MET A 1 106 ? -4.085 -0.674 -3.245 1.00 92.56 106 MET A CA 1
ATOM 789 C C . MET A 1 106 ? -4.195 -0.348 -4.737 1.00 92.56 106 MET A C 1
ATOM 791 O O . MET A 1 106 ? -3.733 -1.130 -5.563 1.00 92.56 106 MET A O 1
ATOM 795 N N . MET A 1 107 ? -4.744 0.819 -5.089 1.00 94.62 107 MET A N 1
ATOM 796 C CA . MET A 1 107 ? -4.796 1.280 -6.481 1.00 94.62 107 MET A CA 1
ATOM 797 C C . MET A 1 107 ? -3.396 1.418 -7.090 1.00 94.62 107 MET A C 1
ATOM 799 O O . MET A 1 107 ? -3.169 0.929 -8.193 1.00 94.62 107 MET A O 1
ATOM 803 N N . ALA A 1 108 ? -2.446 1.992 -6.346 1.00 95.06 108 ALA A N 1
ATOM 804 C CA . ALA A 1 108 ? -1.052 2.094 -6.773 1.00 95.06 108 ALA A CA 1
ATOM 805 C C . ALA A 1 108 ? -0.417 0.714 -7.024 1.00 95.06 108 ALA A C 1
ATOM 807 O O . ALA A 1 108 ? 0.250 0.505 -8.034 1.00 95.06 108 ALA A O 1
ATOM 808 N N . LEU A 1 109 ? -0.652 -0.258 -6.137 1.00 93.44 109 LEU A N 1
ATOM 809 C CA . LEU A 1 109 ? -0.133 -1.622 -6.292 1.00 93.44 109 LEU A CA 1
ATOM 810 C C . LEU A 1 109 ? -0.745 -2.351 -7.499 1.00 93.44 109 LEU A C 1
ATOM 812 O O . LEU A 1 109 ? -0.027 -3.056 -8.207 1.00 93.44 109 LEU A O 1
ATOM 816 N N . ILE A 1 110 ? -2.039 -2.152 -7.770 1.00 93.94 110 ILE A N 1
ATOM 817 C CA . ILE A 1 110 ? -2.696 -2.671 -8.981 1.00 93.94 110 ILE A CA 1
ATOM 818 C C . ILE A 1 110 ? -2.046 -2.059 -10.226 1.00 93.94 110 ILE A C 1
ATOM 820 O O . ILE A 1 110 ? -1.625 -2.793 -11.118 1.00 93.94 110 ILE A O 1
ATOM 824 N N . ALA A 1 111 ? -1.893 -0.731 -10.257 1.00 95.19 111 ALA A N 1
ATOM 825 C CA . ALA A 1 111 ? -1.261 -0.031 -11.370 1.00 95.19 111 ALA A CA 1
ATOM 826 C C . ALA A 1 111 ? 0.181 -0.499 -11.592 1.00 95.19 111 ALA A C 1
ATOM 828 O O . ALA A 1 111 ? 0.583 -0.712 -12.735 1.00 95.19 111 ALA A O 1
ATOM 829 N N . PHE A 1 112 ? 0.948 -0.727 -10.522 1.00 95.69 112 PHE A N 1
ATOM 830 C CA . PHE A 1 112 ? 2.288 -1.303 -10.605 1.00 95.69 112 PHE A CA 1
ATOM 831 C C . PHE A 1 112 ? 2.265 -2.662 -11.312 1.00 95.69 112 PHE A C 1
ATOM 833 O O . PHE A 1 112 ? 2.970 -2.843 -12.304 1.00 95.69 112 PHE A O 1
ATOM 840 N N . GLN A 1 113 ? 1.435 -3.602 -10.852 1.00 94.19 113 GLN A N 1
ATOM 841 C CA . GLN A 1 113 ? 1.382 -4.952 -11.420 1.00 94.19 113 GLN A CA 1
ATOM 842 C C . GLN A 1 113 ? 0.923 -4.959 -12.884 1.00 94.19 113 GLN A C 1
ATOM 844 O O . GLN A 1 113 ? 1.567 -5.594 -13.725 1.00 94.19 113 GLN A O 1
ATOM 849 N N . ASP A 1 114 ? -0.125 -4.199 -13.206 1.00 94.19 114 ASP A N 1
ATOM 850 C CA . ASP A 1 114 ? -0.627 -4.057 -14.577 1.00 94.19 114 ASP A CA 1
ATOM 851 C C . ASP A 1 114 ? 0.452 -3.436 -15.492 1.00 94.19 114 ASP A C 1
ATOM 853 O O . ASP A 1 114 ? 0.659 -3.869 -16.635 1.00 94.19 114 ASP A O 1
ATOM 857 N N . SER A 1 115 ? 1.225 -2.480 -14.964 1.00 95.25 115 SER A N 1
ATOM 858 C CA . SER A 1 115 ? 2.307 -1.805 -15.688 1.00 95.25 115 SER A CA 1
ATOM 859 C C . SER A 1 115 ? 3.507 -2.703 -15.953 1.00 95.25 115 SER A C 1
ATOM 861 O O . SER A 1 115 ? 4.057 -2.637 -17.051 1.00 95.25 115 SER A O 1
ATOM 863 N N . ILE A 1 116 ? 3.894 -3.579 -15.016 1.00 94.94 116 ILE A N 1
ATOM 864 C CA . ILE A 1 116 ? 4.943 -4.583 -15.262 1.00 94.94 116 ILE A CA 1
ATOM 865 C C . ILE A 1 116 ? 4.552 -5.469 -16.451 1.00 94.94 116 ILE A C 1
ATOM 867 O O . ILE A 1 116 ? 5.371 -5.704 -17.342 1.00 94.94 116 ILE A O 1
ATOM 871 N N . GLY A 1 117 ? 3.296 -5.926 -16.512 1.00 92.12 117 GLY A N 1
ATOM 872 C CA . GLY A 1 117 ? 2.799 -6.753 -17.614 1.00 92.12 117 GLY A CA 1
ATOM 873 C C . GLY A 1 117 ? 2.861 -6.045 -18.973 1.00 92.12 117 GLY A C 1
ATOM 874 O O . GLY A 1 117 ? 3.319 -6.628 -19.960 1.00 92.12 117 GLY A O 1
ATOM 875 N N . ALA A 1 118 ? 2.436 -4.781 -19.032 1.00 93.06 118 ALA A N 1
ATOM 876 C CA . ALA A 1 118 ? 2.465 -3.977 -20.255 1.00 93.06 118 ALA A CA 1
ATOM 877 C C . ALA A 1 118 ? 3.895 -3.623 -20.699 1.00 93.06 118 ALA A C 1
ATOM 879 O O . ALA A 1 118 ? 4.233 -3.738 -21.881 1.00 93.06 118 ALA A O 1
ATOM 880 N N . ALA A 1 119 ? 4.742 -3.226 -19.753 1.00 95.06 119 ALA A N 1
ATOM 881 C CA . ALA A 1 119 ? 6.105 -2.787 -20.008 1.00 95.06 119 ALA A CA 1
ATOM 882 C C . ALA A 1 119 ? 7.037 -3.948 -20.376 1.00 95.06 119 ALA A C 1
ATOM 884 O O . ALA A 1 119 ? 7.843 -3.802 -21.296 1.00 95.06 119 ALA A O 1
ATOM 885 N N . ARG A 1 120 ? 6.855 -5.131 -19.768 1.00 94.38 120 ARG A N 1
ATOM 886 C CA . ARG A 1 120 ? 7.571 -6.364 -20.137 1.00 94.38 120 ARG A CA 1
ATOM 887 C C . ARG A 1 120 ? 7.337 -6.738 -21.599 1.00 94.38 120 ARG A C 1
ATOM 889 O O . ARG A 1 120 ? 8.294 -7.038 -22.303 1.00 94.38 120 ARG A O 1
ATOM 896 N N . LYS A 1 121 ? 6.089 -6.668 -22.081 1.00 93.69 121 LYS A N 1
ATOM 897 C CA . LYS A 1 121 ? 5.742 -6.990 -23.482 1.00 93.69 121 LYS A CA 1
ATOM 898 C C . LYS A 1 121 ? 6.438 -6.085 -24.500 1.00 93.69 121 LYS A C 1
ATOM 900 O O . LYS A 1 121 ? 6.694 -6.523 -25.614 1.00 93.69 121 LYS A O 1
ATOM 905 N N . LYS A 1 122 ? 6.719 -4.832 -24.131 1.00 93.00 122 LYS A N 1
ATOM 906 C CA . LYS A 1 122 ? 7.359 -3.839 -25.009 1.00 93.00 122 LYS A CA 1
ATOM 907 C C . LYS A 1 122 ? 8.826 -3.567 -24.669 1.00 93.00 122 LYS A C 1
ATOM 909 O O . LYS A 1 122 ? 9.420 -2.695 -25.292 1.00 93.00 122 LYS A O 1
ATOM 914 N N . ALA A 1 123 ? 9.376 -4.260 -23.670 1.00 91.81 123 ALA A N 1
ATOM 915 C CA . ALA A 1 123 ? 10.697 -4.008 -23.101 1.00 91.81 123 ALA A CA 1
ATOM 916 C C . ALA A 1 123 ? 10.978 -2.514 -22.817 1.00 91.81 123 ALA A C 1
ATOM 918 O O . ALA A 1 123 ? 12.075 -2.026 -23.067 1.00 91.81 123 ALA A O 1
ATOM 919 N N . ASN A 1 124 ? 9.984 -1.776 -22.310 1.00 94.69 124 ASN A N 1
ATOM 920 C CA . ASN A 1 124 ? 10.037 -0.314 -22.240 1.00 94.69 124 ASN A CA 1
ATOM 921 C C . ASN A 1 124 ? 9.753 0.203 -20.820 1.00 94.69 124 ASN A C 1
ATOM 923 O O . ASN A 1 124 ? 8.615 0.147 -20.353 1.00 94.69 124 ASN A O 1
ATOM 927 N N . ILE A 1 125 ? 10.783 0.740 -20.158 1.00 96.31 125 ILE A N 1
ATOM 928 C CA . ILE A 1 125 ? 10.674 1.320 -18.813 1.00 96.31 125 ILE A CA 1
ATOM 929 C C . ILE A 1 125 ? 9.857 2.620 -18.786 1.00 96.31 125 ILE A C 1
ATOM 931 O O . ILE A 1 125 ? 9.148 2.861 -17.816 1.00 96.31 125 ILE A O 1
ATOM 935 N N . ASP A 1 126 ? 9.876 3.424 -19.852 1.00 97.06 126 ASP A N 1
ATOM 936 C CA . ASP A 1 126 ? 9.072 4.650 -19.953 1.00 97.06 126 ASP A CA 1
ATOM 937 C C . ASP A 1 126 ? 7.581 4.357 -19.891 1.00 97.06 126 ASP A C 1
ATOM 939 O O . ASP A 1 126 ? 6.831 5.099 -19.262 1.00 97.06 126 ASP A O 1
ATOM 943 N N . LEU A 1 127 ? 7.152 3.250 -20.503 1.00 96.69 127 LEU A N 1
ATOM 944 C CA . LEU A 1 127 ? 5.760 2.820 -20.431 1.00 96.69 127 LEU A CA 1
ATOM 945 C C . LEU A 1 127 ? 5.359 2.467 -18.994 1.00 96.69 127 LEU A C 1
ATOM 947 O O . LEU A 1 127 ? 4.270 2.828 -18.561 1.00 96.69 127 LEU A O 1
ATOM 951 N N . PHE A 1 128 ? 6.237 1.790 -18.249 1.00 97.56 128 PHE A N 1
ATOM 952 C CA . PHE A 1 128 ? 6.005 1.532 -16.828 1.00 97.56 128 PHE A CA 1
ATOM 953 C C . PHE A 1 128 ? 5.905 2.844 -16.044 1.00 97.56 128 PHE A C 1
ATOM 955 O O . PHE A 1 128 ? 4.929 3.046 -15.327 1.00 97.56 128 PHE A O 1
ATOM 962 N N . LEU A 1 129 ? 6.870 3.752 -16.226 1.00 98.06 129 LEU A N 1
ATOM 963 C CA . LEU A 1 129 ? 6.917 5.030 -15.516 1.00 98.06 129 LEU A CA 1
ATOM 964 C C . LEU A 1 129 ? 5.677 5.880 -15.778 1.00 98.06 129 LEU A C 1
ATOM 966 O O . LEU A 1 129 ? 5.080 6.378 -14.830 1.00 98.06 129 LEU A O 1
ATOM 970 N N . ALA A 1 130 ? 5.255 5.995 -17.038 1.00 97.88 130 ALA A N 1
ATOM 971 C CA . ALA A 1 130 ? 4.070 6.755 -17.415 1.00 97.88 130 ALA A CA 1
ATOM 972 C C . ALA A 1 130 ? 2.803 6.237 -16.720 1.00 97.88 130 ALA A C 1
ATOM 974 O O . ALA A 1 130 ? 2.010 7.036 -16.228 1.00 97.88 130 ALA A O 1
ATOM 975 N N . ASN A 1 131 ? 2.642 4.915 -16.636 1.00 96.94 131 ASN A N 1
ATOM 976 C CA . ASN A 1 131 ? 1.444 4.296 -16.075 1.00 96.94 131 ASN A CA 1
ATOM 977 C C . ASN A 1 131 ? 1.369 4.380 -14.545 1.00 96.94 131 ASN A C 1
ATOM 979 O O . ASN A 1 131 ? 0.277 4.427 -13.993 1.00 96.94 131 ASN A O 1
ATOM 983 N N . VAL A 1 132 ? 2.506 4.384 -13.844 1.00 97.56 132 VAL A N 1
ATOM 984 C CA . VAL A 1 132 ? 2.511 4.423 -12.369 1.00 97.56 132 VAL A CA 1
ATOM 985 C C . VAL A 1 132 ? 2.624 5.839 -11.800 1.00 97.56 132 VAL A C 1
ATOM 987 O O . VAL A 1 132 ? 2.453 6.025 -10.594 1.00 97.56 132 VAL A O 1
ATOM 990 N N . ARG A 1 133 ? 2.913 6.833 -12.651 1.00 97.56 133 ARG A N 1
ATOM 991 C CA . ARG A 1 133 ? 3.235 8.219 -12.276 1.00 97.56 133 ARG A CA 1
ATOM 992 C C . ARG A 1 133 ? 2.173 8.885 -11.411 1.00 97.56 133 ARG A C 1
ATOM 994 O O . ARG A 1 133 ? 2.524 9.568 -10.457 1.00 97.56 133 ARG A O 1
ATOM 1001 N N . GLU A 1 134 ? 0.896 8.683 -11.724 1.00 97.25 134 GLU A N 1
ATOM 1002 C CA . GLU A 1 134 ? -0.224 9.327 -11.018 1.00 97.25 134 GLU A CA 1
ATOM 1003 C C . GLU A 1 134 ? -0.386 8.877 -9.559 1.00 97.25 134 GLU A C 1
ATOM 1005 O O . GLU A 1 134 ? -1.062 9.529 -8.766 1.00 97.25 134 GLU A O 1
ATOM 1010 N N . HIS A 1 135 ? 0.254 7.770 -9.191 1.00 97.19 135 HIS A N 1
ATOM 1011 C CA . HIS A 1 135 ? 0.194 7.202 -7.850 1.00 97.19 135 HIS A CA 1
ATOM 1012 C C . HIS A 1 135 ? 1.413 7.542 -6.987 1.00 97.19 135 HIS A C 1
ATOM 1014 O O . HIS A 1 135 ? 1.404 7.287 -5.781 1.00 97.19 135 HIS A O 1
ATOM 1020 N N . VAL A 1 136 ? 2.461 8.099 -7.593 1.00 97.00 136 VAL A N 1
ATOM 1021 C CA . VAL A 1 136 ? 3.668 8.541 -6.895 1.00 97.00 136 VAL A CA 1
ATOM 1022 C C . VAL A 1 136 ? 3.402 9.908 -6.275 1.00 97.00 136 VAL A C 1
ATOM 1024 O O . VAL A 1 136 ? 2.768 10.764 -6.893 1.00 97.00 136 VAL A O 1
ATOM 1027 N N . PHE A 1 137 ? 3.904 10.145 -5.062 1.00 94.94 137 PHE A N 1
ATOM 1028 C CA . PHE A 1 137 ? 3.852 11.481 -4.476 1.00 94.94 137 PHE A CA 1
ATOM 1029 C C . PHE A 1 137 ? 4.489 12.497 -5.420 1.00 94.94 137 PHE A C 1
ATOM 1031 O O . PHE A 1 137 ? 5.626 12.312 -5.848 1.00 94.94 137 PHE A O 1
ATOM 1038 N N . GLU A 1 138 ? 3.786 13.594 -5.703 1.00 95.94 138 GLU A N 1
ATOM 1039 C CA . GLU A 1 138 ? 4.220 14.602 -6.677 1.00 95.94 138 GLU A CA 1
ATOM 1040 C C . GLU A 1 138 ? 5.658 15.084 -6.417 1.00 95.94 138 GLU A C 1
ATOM 1042 O O . GLU A 1 138 ? 6.485 15.143 -7.326 1.00 95.94 138 GLU A O 1
ATOM 1047 N N . SER A 1 139 ? 5.996 15.307 -5.144 1.00 96.94 139 SER A N 1
ATOM 1048 C CA . SER A 1 139 ? 7.333 15.716 -4.696 1.00 96.94 139 SER A CA 1
ATOM 1049 C C . SER A 1 139 ? 8.432 14.662 -4.900 1.00 96.94 139 SER A C 1
ATOM 1051 O O . SER A 1 139 ? 9.616 14.984 -4.795 1.00 96.94 139 SER A O 1
ATOM 1053 N N . LYS A 1 140 ? 8.069 13.408 -5.187 1.00 97.38 140 LYS A N 1
ATOM 1054 C CA . LYS A 1 140 ? 8.968 12.258 -5.373 1.00 97.38 140 LYS A CA 1
ATOM 1055 C C . LYS A 1 140 ? 9.044 11.763 -6.817 1.00 97.38 140 LYS A C 1
ATOM 1057 O O . LYS A 1 140 ? 9.958 11.002 -7.119 1.00 97.38 140 LYS A O 1
ATOM 1062 N N . VAL A 1 141 ? 8.164 12.214 -7.718 1.00 97.62 141 VAL A N 1
ATOM 1063 C CA . VAL A 1 141 ? 8.074 11.722 -9.111 1.00 97.62 141 VAL A CA 1
ATOM 1064 C C . VAL A 1 141 ? 9.426 11.744 -9.826 1.00 97.62 141 VAL A C 1
ATOM 1066 O O . VAL A 1 141 ? 9.862 10.726 -10.355 1.00 97.62 141 VAL A O 1
ATOM 1069 N N . LYS A 1 142 ? 10.130 12.882 -9.805 1.00 98.12 142 LYS A N 1
ATOM 1070 C CA . LYS A 1 142 ? 11.407 13.031 -10.524 1.00 98.12 142 LYS A CA 1
ATOM 1071 C C . LYS A 1 142 ? 12.503 12.106 -9.984 1.00 98.12 142 LYS A C 1
ATOM 1073 O O . LYS A 1 142 ? 13.277 11.543 -10.759 1.00 98.12 142 LYS A O 1
ATOM 1078 N N . ASP A 1 143 ? 12.585 11.979 -8.663 1.00 98.00 143 ASP A N 1
ATOM 1079 C CA . ASP A 1 143 ? 13.562 11.115 -7.998 1.00 98.00 143 ASP A CA 1
ATOM 1080 C C . ASP A 1 143 ? 13.264 9.638 -8.294 1.00 98.00 143 ASP A C 1
ATOM 1082 O O . ASP A 1 143 ? 14.145 8.900 -8.734 1.00 98.00 143 ASP A O 1
ATOM 1086 N N . PHE A 1 144 ? 11.991 9.247 -8.194 1.00 98.19 144 PHE A N 1
ATOM 1087 C CA . PHE A 1 144 ? 11.511 7.919 -8.561 1.00 98.19 144 PHE A CA 1
ATOM 1088 C C . PHE A 1 144 ? 11.859 7.546 -10.009 1.00 98.19 144 PHE A C 1
ATOM 1090 O O . PHE A 1 144 ? 12.492 6.516 -10.240 1.00 98.19 144 PHE A O 1
ATOM 1097 N N . GLU A 1 145 ? 11.505 8.391 -10.984 1.00 98.38 145 GLU A N 1
ATOM 1098 C CA . GLU A 1 145 ? 11.788 8.147 -12.405 1.00 98.38 145 GLU A CA 1
ATOM 1099 C C . GLU A 1 145 ? 13.294 7.997 -12.665 1.00 98.38 145 GLU A C 1
ATOM 1101 O O . GLU A 1 145 ? 13.718 7.114 -13.412 1.00 98.38 145 GLU A O 1
ATOM 1106 N N . THR A 1 146 ? 14.115 8.826 -12.016 1.00 98.38 146 THR A N 1
ATOM 1107 C CA . THR A 1 146 ? 15.579 8.777 -12.143 1.00 98.38 146 THR A CA 1
ATOM 1108 C C . THR A 1 146 ? 16.139 7.466 -11.594 1.00 98.38 146 THR A C 1
ATOM 1110 O O . THR A 1 146 ? 16.940 6.800 -12.254 1.00 98.38 146 THR A O 1
ATOM 1113 N N . GLN A 1 147 ? 15.715 7.064 -10.395 1.00 98.19 147 GLN A N 1
ATOM 1114 C CA . GLN A 1 147 ? 16.183 5.832 -9.766 1.00 98.19 147 GLN A CA 1
ATOM 1115 C C . GLN A 1 147 ? 15.716 4.589 -10.529 1.00 98.19 147 GLN A C 1
ATOM 1117 O O . GLN A 1 147 ? 16.518 3.688 -10.767 1.00 98.19 147 GLN A O 1
ATOM 1122 N N . ALA A 1 148 ? 14.468 4.561 -10.995 1.00 97.56 148 ALA A N 1
ATOM 1123 C CA . ALA A 1 148 ? 13.932 3.456 -11.785 1.00 97.56 148 ALA A CA 1
ATOM 1124 C C . ALA A 1 148 ? 14.699 3.255 -13.106 1.00 97.56 148 ALA A C 1
ATOM 1126 O O . ALA A 1 148 ? 15.038 2.124 -13.459 1.00 97.56 148 ALA A O 1
ATOM 1127 N N . ARG A 1 149 ? 15.053 4.342 -13.808 1.00 97.88 149 ARG A N 1
ATOM 1128 C CA . ARG A 1 149 ? 15.913 4.279 -15.007 1.00 97.88 149 ARG A CA 1
ATOM 1129 C C . ARG A 1 149 ? 17.301 3.750 -14.682 1.00 97.88 149 ARG A C 1
ATOM 1131 O O . ARG A 1 149 ? 17.778 2.841 -15.351 1.00 97.88 149 ARG A O 1
ATOM 1138 N N . LYS A 1 150 ? 17.907 4.240 -13.600 1.00 97.12 150 LYS A N 1
ATOM 1139 C CA . LYS A 1 150 ? 19.217 3.770 -13.134 1.00 97.12 150 LYS A CA 1
ATOM 1140 C C . LYS A 1 150 ? 19.213 2.274 -12.802 1.00 97.12 150 LYS A C 1
ATOM 1142 O O . LYS A 1 150 ? 20.193 1.587 -13.075 1.00 97.12 150 LYS A O 1
ATOM 1147 N N . ILE A 1 151 ? 18.130 1.759 -12.217 1.00 95.50 151 ILE A N 1
ATOM 1148 C CA . ILE A 1 151 ? 17.946 0.319 -11.977 1.00 95.50 151 ILE A CA 1
ATOM 1149 C C . ILE A 1 151 ? 17.861 -0.428 -13.318 1.00 95.50 151 ILE A C 1
ATOM 1151 O O . ILE A 1 151 ? 18.521 -1.453 -13.492 1.00 95.50 151 ILE A O 1
ATOM 1155 N N . SER A 1 152 ? 17.122 0.111 -14.293 1.00 94.62 152 SER A N 1
ATOM 1156 C CA . SER A 1 152 ? 16.996 -0.469 -15.639 1.00 94.62 152 SER A CA 1
ATOM 1157 C C . SER A 1 152 ? 18.324 -0.538 -16.389 1.00 94.62 152 SER A C 1
ATOM 1159 O O . SER A 1 152 ? 18.600 -1.549 -17.023 1.00 94.62 152 SER A O 1
ATOM 1161 N N . GLU A 1 153 ? 19.159 0.495 -16.304 1.00 94.75 153 GLU A N 1
ATOM 1162 C CA . GLU A 1 153 ? 20.474 0.548 -16.960 1.00 94.75 153 GLU A CA 1
ATOM 1163 C C . GLU A 1 153 ? 21.477 -0.444 -16.358 1.00 94.75 153 GLU A C 1
ATOM 1165 O O . GLU A 1 153 ? 22.327 -0.985 -17.061 1.00 94.75 153 GLU A O 1
ATOM 1170 N N . LYS A 1 154 ? 21.386 -0.695 -15.047 1.00 93.00 154 LYS A N 1
ATOM 1171 C CA . LYS A 1 154 ? 22.282 -1.612 -14.327 1.00 93.00 154 LYS A CA 1
ATOM 1172 C C . LYS A 1 154 ? 21.903 -3.082 -14.469 1.00 93.00 154 LYS A C 1
ATOM 1174 O O . LYS A 1 154 ? 22.704 -3.952 -14.130 1.00 93.00 154 LYS A O 1
ATOM 1179 N N . THR A 1 155 ? 20.682 -3.367 -14.905 1.00 90.19 155 THR A N 1
ATOM 1180 C CA . THR A 1 155 ? 20.148 -4.727 -14.936 1.00 90.19 155 THR A CA 1
ATOM 1181 C C . THR A 1 155 ? 20.421 -5.363 -16.293 1.00 90.19 155 THR A C 1
ATOM 1183 O O . THR A 1 155 ? 19.923 -4.909 -17.316 1.00 90.19 155 THR A O 1
ATOM 1186 N N . SER A 1 156 ? 21.162 -6.472 -16.303 1.00 85.00 156 SER A N 1
ATOM 1187 C CA . SER A 1 156 ? 21.461 -7.233 -17.526 1.00 85.00 156 SER A CA 1
ATOM 1188 C C . SER A 1 156 ? 20.250 -7.978 -18.101 1.00 85.00 156 SER A C 1
ATOM 1190 O O . SER A 1 156 ? 20.219 -8.286 -19.289 1.00 85.00 156 SER A O 1
ATOM 1192 N N . THR A 1 157 ? 19.250 -8.270 -17.267 1.00 90.12 157 THR A N 1
ATOM 1193 C CA . THR A 1 157 ? 18.016 -8.981 -17.631 1.00 90.12 157 THR A CA 1
ATOM 1194 C C . THR A 1 157 ? 16.781 -8.138 -17.288 1.00 90.12 157 THR A C 1
ATOM 1196 O O . THR A 1 157 ? 16.231 -8.253 -16.184 1.00 90.12 157 THR A O 1
ATOM 1199 N N . PRO A 1 158 ? 16.324 -7.272 -18.213 1.00 88.44 158 PRO A N 1
ATOM 1200 C CA . PRO A 1 158 ? 15.116 -6.478 -18.018 1.00 88.44 158 PRO A CA 1
ATOM 1201 C C . PRO A 1 158 ? 13.925 -7.362 -17.639 1.00 88.44 158 PRO A C 1
ATOM 1203 O O . PRO A 1 158 ? 13.718 -8.425 -18.223 1.00 88.44 158 PRO A O 1
ATOM 1206 N N . TRP A 1 159 ? 13.126 -6.911 -16.671 1.00 93.44 159 TRP A N 1
ATOM 1207 C CA . TRP A 1 159 ? 11.904 -7.599 -16.222 1.00 93.44 159 TRP A CA 1
ATOM 1208 C C . TRP A 1 159 ? 12.103 -8.972 -15.566 1.00 93.44 159 TRP A C 1
ATOM 1210 O O . TRP A 1 159 ? 11.110 -9.686 -15.374 1.00 93.44 159 TRP A O 1
ATOM 1220 N N . SER A 1 160 ? 13.338 -9.320 -15.190 1.00 93.94 160 SER A N 1
ATOM 1221 C CA . SER A 1 160 ? 13.622 -10.425 -14.266 1.00 93.94 160 SER A CA 1
ATOM 1222 C C . SER A 1 160 ? 12.952 -10.197 -12.906 1.00 93.94 160 SER A C 1
ATOM 1224 O O . SER A 1 160 ? 12.594 -9.068 -12.567 1.00 93.94 160 SER A O 1
ATOM 1226 N N . GLY A 1 161 ? 12.786 -11.264 -12.113 1.00 93.12 161 GLY A N 1
ATOM 1227 C CA . GLY A 1 161 ? 12.220 -11.159 -10.760 1.00 93.12 161 GLY A CA 1
ATOM 1228 C C . GLY A 1 161 ? 12.969 -10.131 -9.909 1.00 93.12 161 GLY A C 1
ATOM 1229 O O . GLY A 1 161 ? 12.363 -9.182 -9.434 1.00 93.12 161 GLY A O 1
ATOM 1230 N N . ALA A 1 162 ? 14.303 -10.219 -9.874 1.00 94.50 162 ALA A N 1
ATOM 1231 C CA . ALA A 1 162 ? 15.148 -9.286 -9.129 1.00 94.50 162 ALA A CA 1
ATOM 1232 C C . ALA A 1 162 ? 14.982 -7.818 -9.567 1.00 94.50 162 ALA A C 1
ATOM 1234 O O . ALA A 1 162 ? 14.977 -6.919 -8.729 1.00 94.50 162 ALA A O 1
ATOM 1235 N N . PHE A 1 163 ? 14.830 -7.559 -10.870 1.00 95.12 163 PHE A N 1
ATOM 1236 C CA . PHE A 1 163 ? 14.560 -6.211 -11.373 1.00 95.12 163 PHE A CA 1
ATOM 1237 C C . PHE A 1 163 ? 13.193 -5.692 -10.917 1.00 95.12 163 PHE A C 1
ATOM 1239 O O . PHE A 1 163 ? 13.078 -4.554 -10.462 1.00 95.12 163 PHE A O 1
ATOM 1246 N N . VAL A 1 164 ? 12.158 -6.531 -11.025 1.00 95.38 164 VAL A N 1
ATOM 1247 C CA . VAL A 1 164 ? 10.798 -6.188 -10.590 1.00 95.38 164 VAL A CA 1
ATOM 1248 C C . VAL A 1 164 ? 10.759 -5.943 -9.083 1.00 95.38 164 VAL A C 1
ATOM 1250 O O . VAL A 1 164 ? 10.132 -4.976 -8.659 1.00 95.38 164 VAL A O 1
ATOM 1253 N N . ASP A 1 165 ? 11.470 -6.743 -8.291 1.00 94.69 165 ASP A N 1
ATOM 1254 C CA . ASP A 1 165 ? 11.554 -6.582 -6.839 1.00 94.69 165 ASP A CA 1
ATOM 1255 C C . ASP A 1 165 ? 12.235 -5.260 -6.458 1.00 94.69 165 ASP A C 1
ATOM 1257 O O . ASP A 1 165 ? 11.718 -4.524 -5.621 1.00 94.69 165 ASP A O 1
ATOM 1261 N N . GLN A 1 166 ? 13.330 -4.883 -7.132 1.00 95.75 166 GLN A N 1
ATOM 1262 C CA . GLN A 1 166 ? 13.982 -3.585 -6.911 1.00 95.75 166 GLN A CA 1
ATOM 1263 C C . GLN A 1 166 ? 13.069 -2.405 -7.263 1.00 95.75 166 GLN A C 1
ATOM 1265 O O . GLN A 1 166 ? 12.977 -1.443 -6.497 1.00 95.75 166 GLN A O 1
ATOM 1270 N N . LEU A 1 167 ? 12.366 -2.476 -8.400 1.00 96.12 167 LEU A N 1
ATOM 1271 C CA . LEU A 1 167 ? 11.377 -1.461 -8.768 1.00 96.12 167 LEU A CA 1
ATOM 1272 C C . LEU A 1 167 ? 10.233 -1.397 -7.759 1.00 96.12 167 LEU A C 1
ATOM 1274 O O . LEU A 1 167 ? 9.769 -0.303 -7.448 1.00 96.12 167 LEU A O 1
ATOM 1278 N N . LYS A 1 168 ? 9.789 -2.544 -7.243 1.00 95.12 168 LYS A N 1
ATOM 1279 C CA . LYS A 1 168 ? 8.727 -2.631 -6.244 1.00 95.12 168 LYS A CA 1
ATOM 1280 C C . LYS A 1 168 ? 9.145 -1.963 -4.942 1.00 95.12 168 LYS A C 1
ATOM 1282 O O . LYS A 1 168 ? 8.421 -1.094 -4.474 1.00 95.12 168 LYS A O 1
ATOM 1287 N N . THR A 1 169 ? 10.314 -2.300 -4.399 1.00 95.00 169 THR A N 1
ATOM 1288 C CA . THR A 1 169 ? 10.842 -1.667 -3.180 1.00 95.00 169 THR A CA 1
ATOM 1289 C C . THR A 1 169 ? 10.975 -0.156 -3.351 1.00 95.00 169 THR A C 1
ATOM 1291 O O . THR A 1 169 ? 10.556 0.605 -2.481 1.00 95.00 169 THR A O 1
ATOM 1294 N N . LEU A 1 170 ? 11.500 0.295 -4.496 1.00 96.62 170 LEU A N 1
ATOM 1295 C CA . LEU A 1 170 ? 11.584 1.718 -4.809 1.00 96.62 170 LEU A CA 1
ATOM 1296 C C . LEU A 1 170 ? 10.186 2.358 -4.866 1.00 96.62 170 LEU A C 1
ATOM 1298 O O . LEU A 1 170 ? 9.960 3.401 -4.255 1.00 96.62 170 LEU A O 1
ATOM 1302 N N . TYR A 1 171 ? 9.239 1.731 -5.561 1.00 96.25 171 TYR A N 1
ATOM 1303 C CA . TYR A 1 171 ? 7.876 2.233 -5.718 1.00 96.25 171 TYR A CA 1
ATOM 1304 C C . TYR A 1 171 ? 7.126 2.312 -4.382 1.00 96.25 171 TYR A C 1
ATOM 1306 O O . TYR A 1 171 ? 6.531 3.340 -4.070 1.00 96.25 171 TYR A O 1
ATOM 1314 N N . GLU A 1 172 ? 7.225 1.278 -3.543 1.00 93.88 172 GLU A N 1
ATOM 1315 C CA . GLU A 1 172 ? 6.607 1.223 -2.212 1.00 93.88 172 GLU A CA 1
ATOM 1316 C C . GLU A 1 172 ? 7.086 2.343 -1.275 1.00 93.88 172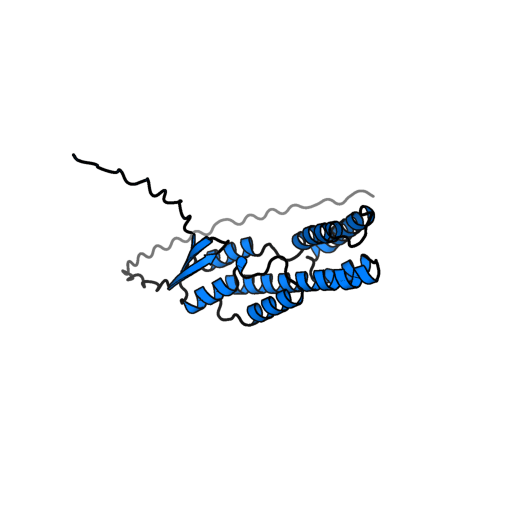 GLU A C 1
ATOM 1318 O O . GLU A 1 172 ? 6.344 2.703 -0.360 1.00 93.88 172 GLU A O 1
ATOM 1323 N N . SER A 1 173 ? 8.269 2.920 -1.528 1.00 94.50 173 SER A N 1
ATOM 1324 C CA . SER A 1 173 ? 8.832 4.042 -0.761 1.00 94.50 173 SER A CA 1
ATOM 1325 C C . SER A 1 173 ? 8.347 5.431 -1.202 1.00 94.50 173 SER A C 1
ATOM 1327 O O . SER A 1 173 ? 8.533 6.409 -0.476 1.00 94.50 173 SER A O 1
ATOM 1329 N N . VAL A 1 174 ? 7.738 5.543 -2.387 1.00 95.75 174 VAL A N 1
ATOM 1330 C CA . VAL A 1 174 ? 7.304 6.826 -2.976 1.00 95.75 174 VAL A CA 1
ATOM 1331 C C . VAL A 1 174 ? 5.790 6.932 -3.185 1.00 95.75 174 VAL A C 1
ATOM 1333 O O . VAL A 1 174 ? 5.308 7.949 -3.687 1.00 95.75 174 VAL A O 1
ATOM 1336 N N . VAL A 1 175 ? 5.042 5.897 -2.804 1.00 94.19 175 VAL A N 1
ATOM 1337 C CA . VAL A 1 175 ? 3.572 5.890 -2.731 1.00 94.19 175 VAL A CA 1
ATOM 1338 C C . VAL A 1 175 ? 3.107 6.093 -1.285 1.00 94.19 175 VAL A C 1
ATOM 1340 O O . VAL A 1 175 ? 3.924 6.311 -0.396 1.00 94.19 175 VAL A O 1
ATOM 1343 N N . GLN A 1 176 ? 1.790 6.017 -1.048 1.00 90.56 176 GLN A N 1
ATOM 1344 C CA . GLN A 1 176 ? 1.158 6.188 0.271 1.00 90.56 176 GLN A CA 1
ATOM 1345 C C . GLN A 1 176 ? 1.913 5.485 1.417 1.00 90.56 176 GLN A C 1
ATOM 1347 O O . GLN A 1 176 ? 2.460 4.403 1.177 1.00 90.56 176 GLN A O 1
ATOM 1352 N N . PRO A 1 177 ? 1.897 6.040 2.650 1.00 86.75 177 PRO A N 1
ATOM 1353 C CA . PRO A 1 177 ? 2.688 5.532 3.773 1.00 86.75 177 PRO A CA 1
ATOM 1354 C C . PRO A 1 177 ? 2.417 4.059 4.099 1.00 86.75 177 PRO A C 1
ATOM 1356 O O . PRO A 1 177 ? 1.431 3.466 3.643 1.00 86.75 177 PRO A O 1
ATOM 1359 N N . HIS A 1 178 ? 3.305 3.458 4.895 1.00 89.50 178 HIS A N 1
ATOM 1360 C CA . HIS A 1 178 ? 3.164 2.059 5.279 1.00 89.50 178 HIS A CA 1
ATOM 1361 C C . HIS A 1 178 ? 1.848 1.850 6.061 1.00 89.50 178 HIS A C 1
ATOM 1363 O O . HIS A 1 178 ? 1.595 2.588 7.016 1.00 89.50 178 HIS A O 1
ATOM 1369 N N . PRO A 1 179 ? 0.998 0.869 5.687 1.00 91.75 179 PRO A N 1
ATOM 1370 C CA . PRO A 1 179 ? -0.324 0.701 6.298 1.00 91.75 179 PRO A CA 1
ATOM 1371 C C . PRO A 1 179 ? -0.290 0.485 7.809 1.00 91.75 179 PRO A C 1
ATOM 1373 O O . PRO A 1 179 ? -1.210 0.888 8.505 1.00 91.75 179 PRO A O 1
ATOM 1376 N N . GLU A 1 180 ? 0.755 -0.161 8.310 1.00 93.62 180 GLU A N 1
ATOM 1377 C CA . GLU A 1 180 ? 0.908 -0.463 9.732 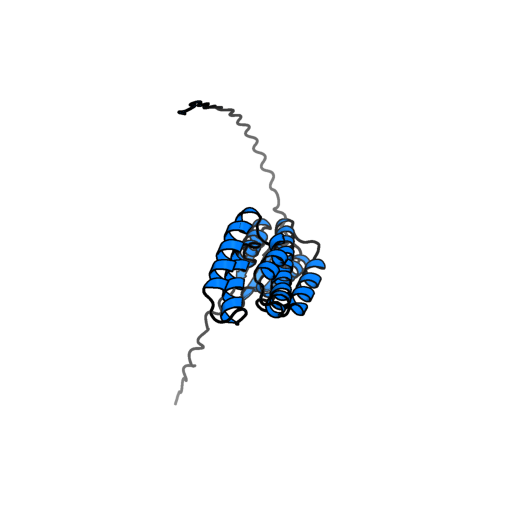1.00 93.62 180 GLU A CA 1
ATOM 1378 C C . GLU A 1 180 ? 1.051 0.795 10.592 1.00 93.62 180 GLU A C 1
ATOM 1380 O O . GLU A 1 180 ? 0.256 1.010 11.505 1.00 93.62 180 GLU A O 1
ATOM 1385 N N . GLU A 1 181 ? 1.984 1.683 10.248 1.00 92.88 181 GLU A N 1
ATOM 1386 C CA . GLU A 1 181 ? 2.208 2.932 10.987 1.00 92.88 181 GLU A CA 1
ATOM 1387 C C . GLU A 1 181 ? 0.958 3.823 11.000 1.00 92.88 181 GLU A C 1
ATOM 1389 O O . GLU A 1 181 ? 0.584 4.387 12.033 1.00 92.88 181 GLU A O 1
ATOM 1394 N N . GLU A 1 182 ? 0.274 3.922 9.858 1.00 94.88 182 GLU A N 1
ATOM 1395 C CA . GLU A 1 182 ? -0.956 4.706 9.736 1.00 94.88 182 GLU A CA 1
ATOM 1396 C C . GLU A 1 182 ? -2.120 4.073 10.507 1.00 94.88 182 GLU A C 1
ATOM 1398 O O . GLU A 1 182 ? -2.921 4.796 11.102 1.00 94.88 182 GLU A O 1
ATOM 1403 N N . PHE A 1 183 ? -2.197 2.740 10.560 1.00 96.38 183 PHE A N 1
ATOM 1404 C CA . PHE A 1 183 ? -3.189 2.035 11.367 1.00 96.38 183 PHE A CA 1
ATOM 1405 C C . PHE A 1 183 ? -2.986 2.318 12.858 1.00 96.38 183 PHE A C 1
ATOM 1407 O O . PHE A 1 183 ? -3.938 2.720 13.529 1.00 96.38 183 PHE A O 1
ATOM 1414 N N . HIS A 1 184 ? -1.751 2.201 13.366 1.00 96.31 184 HIS A N 1
ATOM 1415 C CA . HIS A 1 184 ? -1.415 2.525 14.759 1.00 96.31 184 HIS A CA 1
ATOM 1416 C C . HIS A 1 184 ? -1.769 3.967 15.125 1.00 96.31 184 HIS A C 1
ATOM 1418 O O . HIS A 1 184 ? -2.333 4.233 16.189 1.00 96.31 184 HIS A O 1
ATOM 1424 N N . ARG A 1 185 ? -1.492 4.907 14.220 1.00 96.81 185 ARG A N 1
ATOM 1425 C CA . ARG A 1 185 ? -1.867 6.310 14.402 1.00 96.81 185 ARG A CA 1
ATOM 1426 C C . ARG A 1 185 ? -3.386 6.483 14.456 1.00 96.81 185 ARG A C 1
ATOM 1428 O O . ARG A 1 185 ? -3.894 7.177 15.336 1.00 96.81 185 ARG A O 1
ATOM 1435 N N . ALA A 1 186 ? -4.117 5.858 13.537 1.00 97.50 186 ALA A N 1
ATOM 1436 C CA . ALA A 1 186 ? -5.564 6.009 13.420 1.00 97.50 186 ALA A CA 1
ATOM 1437 C C . ALA A 1 186 ? -6.329 5.447 14.628 1.00 97.50 186 ALA A C 1
ATOM 1439 O O . ALA A 1 186 ? -7.256 6.098 15.125 1.00 97.50 186 ALA A O 1
ATOM 1440 N N . ILE A 1 187 ? -5.938 4.271 15.129 1.00 97.06 187 ILE A N 1
ATOM 1441 C CA . ILE A 1 187 ? -6.549 3.673 16.327 1.00 97.06 187 ILE A CA 1
ATOM 1442 C C . ILE A 1 187 ? -6.253 4.508 17.576 1.00 97.06 187 ILE A C 1
ATOM 1444 O O . ILE A 1 187 ? -7.179 4.795 18.334 1.00 97.06 187 ILE A O 1
ATOM 1448 N N . GLN A 1 188 ? -5.023 5.015 17.729 1.00 96.94 188 GLN A N 1
ATOM 1449 C CA . GLN A 1 188 ? -4.654 5.879 18.851 1.00 96.94 188 GLN A CA 1
ATOM 1450 C C . GLN A 1 188 ? -5.475 7.177 18.870 1.00 96.94 188 GLN A C 1
ATOM 1452 O O . GLN A 1 188 ? -6.033 7.528 19.907 1.00 96.94 188 GLN A O 1
ATOM 1457 N N . ILE A 1 189 ? -5.606 7.866 17.728 1.00 97.69 189 ILE A N 1
ATOM 1458 C CA . ILE A 1 189 ? -6.426 9.090 17.613 1.00 97.69 189 ILE A CA 1
ATOM 1459 C C . ILE A 1 189 ? -7.901 8.805 17.937 1.00 97.69 189 ILE A C 1
ATOM 1461 O O . ILE A 1 189 ? -8.603 9.664 18.468 1.00 97.69 189 ILE A O 1
ATOM 1465 N N . SER A 1 190 ? -8.370 7.591 17.651 1.00 97.12 190 SER A N 1
ATOM 1466 C CA . SER A 1 190 ? -9.750 7.167 17.906 1.00 97.12 190 SER A CA 1
ATOM 1467 C C . SER A 1 190 ? -9.993 6.681 19.342 1.00 97.12 190 SER A C 1
ATOM 1469 O O . SER A 1 190 ? -11.094 6.218 19.635 1.00 97.12 190 SER A O 1
ATOM 1471 N N . ASN A 1 191 ? -8.998 6.775 20.236 1.00 96.88 191 ASN A N 1
ATOM 1472 C CA . ASN A 1 191 ? -9.024 6.196 21.588 1.00 96.88 191 ASN A CA 1
ATOM 1473 C C . ASN A 1 191 ? -9.352 4.692 21.586 1.00 96.88 191 ASN A C 1
ATOM 1475 O O . ASN A 1 191 ? -10.045 4.185 22.468 1.00 96.88 191 ASN A O 1
ATOM 1479 N N . ILE A 1 192 ? -8.888 3.991 20.553 1.00 96.69 192 ILE A N 1
ATOM 1480 C CA . ILE A 1 192 ? -8.970 2.541 20.441 1.00 96.69 192 ILE A CA 1
ATOM 1481 C C . ILE A 1 192 ? -7.606 1.982 20.812 1.00 96.69 192 ILE A C 1
ATOM 1483 O O . ILE A 1 1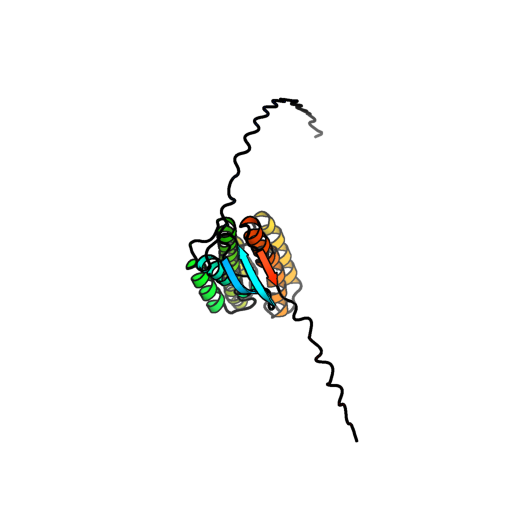92 ? -6.567 2.432 20.326 1.00 96.69 192 ILE A O 1
ATOM 1487 N N . HIS A 1 193 ? -7.625 0.979 21.672 1.00 95.75 193 HIS A N 1
ATOM 1488 C CA . HIS A 1 193 ? -6.440 0.333 22.195 1.00 95.75 193 HIS A CA 1
ATOM 1489 C C . HIS A 1 193 ? -6.438 -1.124 21.768 1.00 95.75 193 HIS A C 1
ATOM 1491 O O . HIS A 1 193 ? -7.489 -1.760 21.678 1.00 95.75 193 HIS A O 1
ATOM 1497 N N . TYR A 1 194 ? -5.248 -1.657 21.524 1.00 95.00 194 TYR A N 1
ATOM 1498 C CA . TYR A 1 194 ? -5.065 -3.088 21.389 1.00 95.00 194 TYR A CA 1
ATOM 1499 C C . TYR A 1 194 ? -3.948 -3.557 22.313 1.00 95.00 194 TYR A C 1
ATOM 1501 O O . TYR A 1 194 ? -2.972 -2.846 22.554 1.00 95.00 194 TYR A O 1
ATOM 1509 N N . THR A 1 195 ? -4.108 -4.755 22.858 1.00 94.69 195 THR A N 1
ATOM 1510 C CA . THR A 1 195 ? -3.091 -5.426 23.669 1.00 94.69 195 THR A CA 1
ATOM 1511 C C . THR A 1 195 ? -2.915 -6.824 23.120 1.00 94.69 195 THR A C 1
ATOM 1513 O O . THR A 1 195 ? -3.866 -7.605 23.115 1.00 94.69 195 THR A O 1
ATOM 1516 N N . CYS A 1 196 ? -1.721 -7.121 22.619 1.00 93.50 196 CYS A N 1
ATOM 1517 C CA . CYS A 1 196 ? -1.386 -8.439 22.102 1.00 93.50 196 CYS A CA 1
ATOM 1518 C C . CYS A 1 196 ? -0.802 -9.288 23.226 1.00 93.50 196 CYS A C 1
ATOM 1520 O O . CYS A 1 196 ? 0.066 -8.829 23.968 1.00 93.50 196 CYS A O 1
ATOM 1522 N N . ALA A 1 197 ? -1.327 -10.500 23.384 1.00 85.19 197 ALA A N 1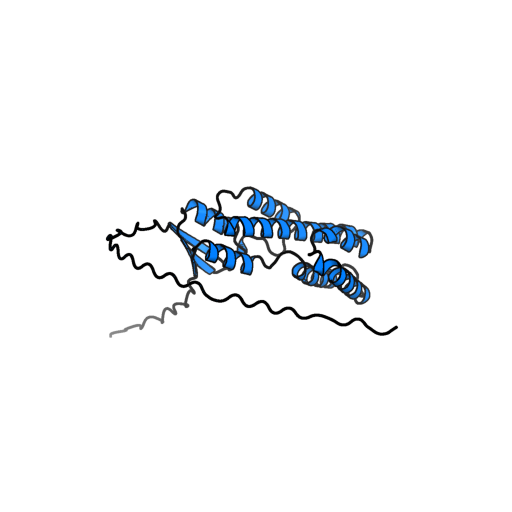
ATOM 1523 C CA . ALA A 1 197 ? -0.757 -11.469 24.300 1.00 85.19 197 ALA A CA 1
ATOM 1524 C C . ALA A 1 197 ? 0.422 -12.140 23.593 1.00 85.19 197 ALA A C 1
ATOM 1526 O O . ALA A 1 197 ? 0.251 -12.751 22.537 1.00 85.19 197 ALA A O 1
ATOM 1527 N N . PHE A 1 198 ? 1.607 -12.024 24.182 1.00 71.31 198 PHE A N 1
ATOM 1528 C CA . PHE A 1 198 ? 2.696 -12.934 23.876 1.00 71.31 198 PHE A CA 1
ATOM 1529 C C . PHE A 1 198 ? 2.372 -14.213 24.638 1.00 71.31 198 PHE A C 1
ATOM 1531 O O . PHE A 1 198 ? 2.180 -14.180 25.853 1.00 71.31 198 PHE A O 1
ATOM 1538 N N . ASP A 1 199 ? 2.185 -15.314 23.915 1.00 60.16 199 ASP A N 1
ATOM 1539 C CA . ASP A 1 199 ? 2.116 -16.625 24.547 1.00 60.16 199 ASP A CA 1
ATOM 1540 C C . ASP A 1 199 ? 3.536 -16.900 25.056 1.00 60.16 199 ASP A C 1
ATOM 1542 O O . ASP A 1 199 ? 4.396 -17.387 24.319 1.00 60.16 199 ASP A O 1
ATOM 1546 N N . ASP A 1 200 ? 3.826 -16.436 26.274 1.00 52.62 200 ASP A N 1
ATOM 1547 C CA . ASP A 1 200 ? 5.065 -16.716 26.987 1.00 52.62 200 ASP A CA 1
ATOM 1548 C C . ASP A 1 200 ? 5.055 -18.217 27.231 1.00 52.62 200 ASP A C 1
ATOM 1550 O O . ASP A 1 200 ? 4.453 -18.677 28.200 1.00 52.62 200 ASP A O 1
ATOM 1554 N N . GLY A 1 201 ? 5.604 -18.968 26.270 1.00 50.94 201 GLY A N 1
ATOM 1555 C CA . GLY A 1 201 ? 5.505 -20.415 26.167 1.00 50.94 201 GLY A CA 1
ATOM 1556 C C . GLY A 1 201 ? 5.556 -21.060 27.538 1.00 50.94 201 GLY A C 1
ATOM 1557 O O . GLY A 1 201 ? 6.622 -21.170 28.141 1.00 50.94 201 GLY A O 1
ATOM 1558 N N . GLY A 1 202 ? 4.380 -21.448 28.033 1.00 50.34 202 GLY A N 1
ATOM 1559 C CA . GLY A 1 202 ? 4.249 -22.169 29.278 1.00 50.34 202 GLY A CA 1
ATOM 1560 C C . GLY A 1 202 ? 4.916 -23.516 29.085 1.00 50.34 202 GLY A C 1
ATOM 1561 O O . GLY A 1 202 ? 4.261 -24.474 28.670 1.00 50.34 202 GLY A O 1
ATOM 1562 N N . GLU A 1 203 ? 6.220 -23.581 29.360 1.00 53.44 203 GLU A N 1
ATOM 1563 C CA . GLU A 1 203 ? 6.920 -24.808 29.693 1.00 53.44 203 GLU A CA 1
ATOM 1564 C C . GLU A 1 203 ? 6.097 -25.465 30.797 1.00 53.44 203 GLU A C 1
ATOM 1566 O O . GLU A 1 203 ? 6.181 -25.131 31.980 1.00 53.44 203 GLU A O 1
ATOM 1571 N N . LYS A 1 204 ? 5.236 -26.399 30.392 1.00 55.84 204 LYS A N 1
ATOM 1572 C CA . LYS A 1 204 ? 4.719 -27.421 31.282 1.00 55.84 204 LYS A CA 1
ATOM 1573 C C . LYS A 1 204 ? 5.942 -28.198 31.738 1.00 55.84 204 LYS A C 1
ATOM 1575 O O . LYS A 1 204 ? 6.369 -29.132 31.060 1.00 55.84 204 LYS A O 1
ATOM 1580 N N . GLY A 1 205 ? 6.525 -27.755 32.850 1.00 49.62 205 GLY A N 1
ATOM 1581 C CA . GLY A 1 205 ? 7.562 -28.486 33.551 1.00 49.62 205 GLY A CA 1
ATOM 1582 C C . GLY A 1 205 ? 7.110 -29.943 33.675 1.00 49.62 205 GLY A C 1
ATOM 1583 O O . GLY A 1 205 ? 5.946 -30.186 34.015 1.00 49.62 205 GLY A O 1
ATOM 1584 N N . PRO A 1 206 ? 7.962 -30.914 33.316 1.00 58.06 206 PRO A N 1
ATOM 1585 C CA . PRO A 1 206 ? 7.587 -32.311 33.390 1.00 58.06 206 PRO A CA 1
ATOM 1586 C C . PRO A 1 206 ? 7.206 -32.632 34.833 1.00 58.06 206 PRO A C 1
ATOM 1588 O O . PRO A 1 206 ? 7.970 -32.365 35.761 1.00 58.06 206 PRO A O 1
ATOM 1591 N N . ASN A 1 207 ? 5.996 -33.172 34.990 1.00 54.91 207 ASN A N 1
ATOM 1592 C CA . ASN A 1 207 ? 5.467 -33.709 36.234 1.00 54.91 207 ASN A CA 1
ATOM 1593 C C . ASN A 1 207 ? 6.566 -34.437 37.013 1.00 54.91 207 ASN A C 1
ATOM 1595 O O . ASN A 1 207 ? 7.112 -35.439 36.548 1.00 54.91 207 ASN A O 1
ATOM 1599 N N . SER A 1 208 ? 6.841 -33.945 38.218 1.00 53.59 208 SER A N 1
ATOM 1600 C CA . SER A 1 208 ? 7.495 -34.701 39.272 1.00 53.59 208 SER A CA 1
ATOM 1601 C C . SER A 1 208 ? 6.700 -35.986 39.501 1.00 53.59 208 SER A C 1
ATOM 1603 O O . SER A 1 208 ? 5.610 -35.965 40.075 1.00 53.59 208 SER A O 1
ATOM 1605 N N . VAL A 1 209 ? 7.230 -37.096 38.994 1.00 62.25 209 VAL A N 1
ATOM 1606 C CA . VAL A 1 209 ? 6.785 -38.441 39.343 1.00 62.25 209 VAL A CA 1
ATOM 1607 C C . VAL A 1 209 ? 7.202 -38.672 40.791 1.00 62.25 209 VAL A C 1
ATOM 1609 O O . VAL A 1 209 ? 8.371 -38.912 41.083 1.00 62.25 209 VAL A O 1
ATOM 1612 N N . SER A 1 210 ? 6.241 -38.543 41.699 1.00 55.38 210 SER A N 1
ATOM 1613 C CA . SER A 1 210 ? 6.329 -39.101 43.043 1.00 55.38 210 SER A CA 1
ATOM 1614 C C . SER A 1 210 ? 6.051 -40.598 42.923 1.00 55.38 210 SER A C 1
ATOM 1616 O O . SER A 1 210 ? 4.899 -40.989 42.740 1.00 55.38 210 SER A O 1
ATOM 1618 N N . THR A 1 211 ? 7.090 -41.426 42.984 1.00 59.56 211 THR A N 1
ATOM 1619 C CA . THR A 1 211 ? 6.924 -42.856 43.263 1.00 59.56 211 THR A CA 1
ATOM 1620 C C . THR A 1 211 ? 7.241 -43.063 44.737 1.00 59.56 211 THR A C 1
ATOM 1622 O O . THR A 1 211 ? 8.398 -42.968 45.144 1.00 59.56 211 THR A O 1
ATOM 1625 N N . GLU A 1 212 ? 6.191 -43.261 45.529 1.00 57.97 212 GLU A N 1
ATOM 1626 C CA . GLU A 1 212 ? 6.265 -43.975 46.802 1.00 57.97 212 GLU A CA 1
ATOM 1627 C C . GLU A 1 212 ? 6.268 -45.490 46.528 1.00 57.97 212 GLU A C 1
ATOM 1629 O O . GLU A 1 212 ? 5.646 -45.937 45.562 1.00 57.97 212 GLU A O 1
ATOM 1634 N N . GLU A 1 213 ? 6.944 -46.207 47.435 1.00 53.12 213 GLU A N 1
ATOM 1635 C CA . GLU A 1 213 ? 7.170 -47.666 47.568 1.00 53.12 213 GLU A CA 1
ATOM 1636 C C . GLU A 1 213 ? 8.369 -48.292 46.834 1.00 53.12 213 GLU A C 1
ATOM 1638 O O . GLU A 1 213 ? 8.374 -48.423 45.589 1.00 53.12 213 GLU A O 1
#

Radius of gyration: 26.78 Å; chains: 1; bounding box: 47×90×73 Å

Sequence (213 aa):
MPPLKNLSVILCTLLGLAVASSQSSAAQGKPTANSSEIKVTLFEQPCLLSGPVDRSILTAIHSISPEKIPVLQSPEQLKKALETLRGVQGLPAAVDQYKEHLKKRMMALIAFQDSIGAARKKANIDLFLANVREHVFESKVKDFETQARKISEKTSTPWSGAFVDQLKTLYESVVQPHPEEEFHRAIQISNIHYTCAFDDGGEKGPNSVSTEE